Protein AF-0000000075846912 (afdb_homodimer)

Secondary structure (DSSP, 8-state):
----EEHHHHHHHGGGG-SEEEEEE-SSEEEEEEE-S-S-EEEEETTEEEEEEE-TTSSEEEEEEGGG--EEEEEEE---TTS--EEEEEEE-TTS-EEEEEEEPPBTTBPPTTHHHHHH----SSSS-----HHHHHTTEEEEE----/----EEHHHHHHHGGGG-SEEEEEE-SSEEEEEEE-S-S-EEEEETTEEEEEEE-TTSSEEEEEEGGG--EEEEEEE---TTS--EEEEEEE-TTS-EEEEEEEPPBTTBPPTTHHHHHH----SSSS-----HHHHHTTEEEEE----

Structure (mmCIF, N/CA/C/O backbone):
data_AF-0000000075846912-model_v1
#
loop_
_entity.id
_entity.type
_entity.pdbx_description
1 polymer 'Uncharacterized protein'
#
loop_
_atom_site.group_PDB
_atom_site.id
_atom_site.type_symbol
_atom_site.label_atom_id
_atom_site.label_alt_id
_atom_site.label_comp_id
_atom_site.label_asym_id
_atom_site.label_entity_id
_atom_site.label_seq_id
_atom_site.pdbx_PDB_ins_code
_atom_site.Cartn_x
_atom_site.Cartn_y
_atom_site.Cartn_z
_atom_site.occupancy
_atom_site.B_iso_or_equiv
_atom_site.auth_seq_id
_atom_site.auth_comp_id
_atom_site.auth_asym_id
_atom_site.auth_atom_id
_atom_site.pdbx_PDB_model_num
ATOM 1 N N . MET A 1 1 ? -2.826 -23.219 -25.531 1 35.47 1 MET A N 1
ATOM 2 C CA . MET A 1 1 ? -2.768 -21.984 -24.75 1 35.47 1 MET A CA 1
ATOM 3 C C . MET A 1 1 ? -3.076 -22.25 -23.281 1 35.47 1 MET A C 1
ATOM 5 O O . MET A 1 1 ? -3.943 -23.078 -22.969 1 35.47 1 MET A O 1
ATOM 9 N N . ALA A 1 2 ? -2.139 -22.281 -22.359 1 49.12 2 ALA A N 1
ATOM 10 C CA . ALA A 1 2 ? -2.443 -22.812 -21.031 1 49.12 2 ALA A CA 1
ATOM 11 C C . ALA A 1 2 ? -3.814 -22.344 -20.562 1 49.12 2 ALA A C 1
ATOM 13 O O . ALA A 1 2 ? -4.211 -21.203 -20.828 1 49.12 2 ALA A O 1
ATOM 14 N N . GLU A 1 3 ? -4.711 -23.172 -20.266 1 63.25 3 GLU A N 1
ATOM 15 C CA . GLU A 1 3 ? -6.062 -22.938 -19.766 1 63.25 3 GLU A CA 1
ATOM 16 C C . GLU A 1 3 ? -6.059 -21.906 -18.656 1 63.25 3 GLU A C 1
ATOM 18 O O . GLU A 1 3 ? -5.117 -21.844 -17.859 1 63.25 3 GLU A O 1
ATOM 23 N N . GLY A 1 4 ? -6.551 -20.734 -18.828 1 85.25 4 GLY A N 1
ATOM 24 C CA . GLY A 1 4 ? -6.707 -19.703 -17.828 1 85.25 4 GLY A CA 1
ATOM 25 C C . GLY A 1 4 ? -7.211 -20.234 -16.5 1 85.25 4 GLY A C 1
ATOM 26 O O . GLY A 1 4 ? -7.422 -21.438 -16.344 1 85.25 4 GLY A O 1
ATOM 27 N N . VAL A 1 5 ? -6.91 -19.672 -15.477 1 91.56 5 VAL A N 1
ATOM 28 C CA . VAL A 1 5 ? -7.395 -20.016 -14.148 1 91.56 5 VAL A CA 1
ATOM 29 C C . VAL A 1 5 ? -8.328 -18.922 -13.633 1 91.56 5 VAL A C 1
ATOM 31 O O . VAL A 1 5 ? -8.211 -17.766 -14.031 1 91.56 5 VAL A O 1
ATOM 34 N N . GLY A 1 6 ? -9.375 -19.328 -12.875 1 94.56 6 GLY A N 1
ATOM 35 C CA . GLY A 1 6 ? -10.234 -18.344 -12.242 1 94.56 6 GLY A CA 1
ATOM 36 C C . GLY A 1 6 ? -9.508 -17.453 -11.242 1 94.56 6 GLY A C 1
ATOM 37 O O . GLY A 1 6 ? -8.695 -17.953 -10.461 1 94.56 6 GLY A O 1
ATOM 38 N N . MET A 1 7 ? -9.82 -16.188 -11.281 1 94.62 7 MET A N 1
ATOM 39 C CA . MET A 1 7 ? -9.141 -15.188 -10.469 1 94.62 7 MET A CA 1
ATOM 40 C C . MET A 1 7 ? -9.25 -15.523 -8.984 1 94.62 7 MET A C 1
ATOM 42 O O . MET A 1 7 ? -8.242 -15.547 -8.273 1 94.62 7 MET A O 1
ATOM 46 N N . GLN A 1 8 ? -10.414 -15.766 -8.5 1 93.19 8 GLN A N 1
ATOM 47 C CA . GLN A 1 8 ? -10.633 -16 -7.074 1 93.19 8 GLN A CA 1
ATOM 48 C C . GLN A 1 8 ? -9.922 -17.281 -6.617 1 93.19 8 GLN A C 1
ATOM 50 O O . GLN A 1 8 ? -9.32 -17.312 -5.539 1 93.19 8 GLN A O 1
ATOM 55 N N . HIS A 1 9 ? -10.047 -18.312 -7.438 1 92.88 9 HIS A N 1
ATOM 56 C CA . HIS A 1 9 ? -9.359 -19.547 -7.121 1 92.88 9 HIS A CA 1
ATOM 57 C C . HIS A 1 9 ? -7.852 -19.359 -7.074 1 92.88 9 HIS A C 1
ATOM 59 O O . HIS A 1 9 ? -7.18 -19.875 -6.18 1 92.88 9 HIS A O 1
ATOM 65 N N . PHE A 1 10 ? -7.465 -18.609 -8.031 1 95.75 10 PHE A N 1
ATOM 66 C CA . PHE A 1 10 ? -6.035 -18.328 -8.102 1 95.75 10 PHE A CA 1
ATOM 67 C C . PHE A 1 10 ? -5.566 -17.594 -6.855 1 95.75 10 PHE A C 1
ATOM 69 O O . PHE A 1 10 ? -4.59 -18 -6.219 1 95.75 10 PHE A O 1
ATOM 76 N N . ILE A 1 11 ? -6.25 -16.516 -6.465 1 97.12 11 ILE A N 1
ATOM 77 C CA . ILE A 1 11 ? -5.883 -15.727 -5.301 1 97.12 11 ILE A CA 1
ATOM 78 C C . ILE A 1 11 ? -5.934 -16.594 -4.047 1 97.12 11 ILE A C 1
ATOM 80 O O . ILE A 1 11 ? -5.051 -16.516 -3.188 1 97.12 11 ILE A O 1
ATOM 84 N N . ARG A 1 12 ? -6.902 -17.406 -3.975 1 94.81 12 ARG A N 1
ATOM 85 C CA . ARG A 1 12 ? -7.02 -18.281 -2.816 1 94.81 12 ARG A CA 1
ATOM 86 C C . ARG A 1 12 ? -5.809 -19.203 -2.701 1 94.81 12 ARG A C 1
ATOM 88 O O . ARG A 1 12 ? -5.293 -19.422 -1.604 1 94.81 12 ARG A O 1
ATOM 95 N N . ASP A 1 13 ? -5.34 -19.734 -3.828 1 93.38 13 ASP A N 1
ATOM 96 C CA . ASP A 1 13 ? -4.188 -20.625 -3.834 1 93.38 13 ASP A CA 1
ATOM 97 C C . ASP A 1 13 ? -2.932 -19.906 -3.344 1 93.38 13 ASP A C 1
ATOM 99 O O . ASP A 1 13 ? -2.023 -20.547 -2.795 1 93.38 13 ASP A O 1
ATOM 103 N N . LEU A 1 14 ? -2.898 -18.625 -3.502 1 96.81 14 LEU A N 1
ATOM 104 C CA . LEU A 1 14 ? -1.686 -17.875 -3.184 1 96.81 14 LEU A CA 1
ATOM 105 C C . LEU A 1 14 ? -1.493 -17.781 -1.674 1 96.81 14 LEU A C 1
ATOM 107 O O . LEU A 1 14 ? -0.442 -17.328 -1.207 1 96.81 14 LEU A O 1
ATOM 111 N N . GLU A 1 15 ? -2.496 -18.203 -0.89 1 94.75 15 GLU A N 1
ATOM 112 C CA . GLU A 1 15 ? -2.328 -18.234 0.56 1 94.75 15 GLU A CA 1
ATOM 113 C C . GLU A 1 15 ? -1.178 -19.141 0.963 1 94.75 15 GLU A C 1
ATOM 115 O O . GLU A 1 15 ? -0.539 -18.938 1.995 1 94.75 15 GLU A O 1
ATOM 120 N N . PHE A 1 16 ? -0.823 -20.062 0.145 1 93 16 PHE A N 1
ATOM 121 C CA . PHE A 1 16 ? 0.184 -21.078 0.464 1 93 16 PHE A CA 1
ATOM 122 C C . PHE A 1 16 ? 1.588 -20.516 0.286 1 93 16 PHE A C 1
ATOM 124 O O . PHE A 1 16 ? 2.572 -21.156 0.661 1 93 16 PHE A O 1
ATOM 131 N N . LEU A 1 17 ? 1.701 -19.359 -0.242 1 94.94 17 LEU A N 1
ATOM 132 C CA . LEU A 1 17 ? 2.994 -18.688 -0.358 1 94.94 17 LEU A CA 1
ATOM 133 C C . LEU A 1 17 ? 3.498 -18.234 1.008 1 94.94 17 LEU A C 1
ATOM 135 O O . LEU A 1 17 ? 4.691 -17.984 1.181 1 94.94 17 LEU A O 1
ATOM 139 N N . GLY A 1 18 ? 2.58 -18.109 1.936 1 94.94 18 GLY A N 1
ATOM 140 C CA . GLY A 1 18 ? 2.957 -17.453 3.178 1 94.94 18 GLY A CA 1
ATOM 141 C C . GLY A 1 18 ? 3.111 -15.953 3.035 1 94.94 18 GLY A C 1
ATOM 142 O O . GLY A 1 18 ? 2.342 -15.312 2.318 1 94.94 18 GLY A O 1
ATOM 143 N N . PRO A 1 19 ? 4.066 -15.367 3.822 1 97.38 19 PRO A N 1
ATOM 144 C CA . PRO A 1 19 ? 4.242 -13.914 3.764 1 97.38 19 PRO A CA 1
ATOM 145 C C . PRO A 1 19 ? 4.816 -13.445 2.428 1 97.38 19 PRO A C 1
ATOM 147 O O . PRO A 1 19 ? 5.789 -14.023 1.934 1 97.38 19 PRO A O 1
ATOM 150 N N . VAL A 1 20 ? 4.188 -12.5 1.938 1 98.25 20 VAL A N 1
ATOM 151 C CA . VAL A 1 20 ? 4.672 -11.852 0.725 1 98.25 20 VAL A CA 1
ATOM 152 C C . VAL A 1 20 ? 4.645 -10.336 0.902 1 98.25 20 VAL A C 1
ATOM 154 O O . VAL A 1 20 ? 3.867 -9.812 1.706 1 98.25 20 VAL A O 1
ATOM 157 N N . ARG A 1 21 ? 5.555 -9.648 0.233 1 98.62 21 ARG A N 1
ATOM 158 C CA . ARG A 1 21 ? 5.5 -8.195 0.147 1 98.62 21 ARG A CA 1
ATOM 159 C C . ARG A 1 21 ? 4.613 -7.746 -1.009 1 98.62 21 ARG A C 1
ATOM 161 O O . ARG A 1 21 ? 4.91 -8.023 -2.172 1 98.62 21 ARG A O 1
ATOM 168 N N . PHE A 1 22 ? 3.48 -7.059 -0.673 1 98.94 22 PHE A N 1
ATOM 169 C CA . PHE A 1 22 ? 2.594 -6.461 -1.665 1 98.94 22 PHE A CA 1
ATOM 170 C C . PHE A 1 22 ? 3.119 -5.102 -2.113 1 98.94 22 PHE A C 1
ATOM 172 O O . PHE A 1 22 ? 3.59 -4.309 -1.295 1 98.94 22 PHE A O 1
ATOM 179 N N . VAL A 1 23 ? 3.102 -4.867 -3.371 1 98.94 23 VAL A N 1
ATOM 180 C CA . VAL A 1 23 ? 3.531 -3.582 -3.918 1 98.94 23 VAL A CA 1
ATOM 181 C C . VAL A 1 23 ? 2.447 -3.021 -4.836 1 98.94 23 VAL A C 1
ATOM 183 O O . VAL A 1 23 ? 2.074 -3.656 -5.824 1 98.94 23 VAL A O 1
ATOM 186 N N . VAL A 1 24 ? 1.898 -1.921 -4.539 1 98.94 24 VAL A N 1
ATOM 187 C CA . VAL A 1 24 ? 0.987 -1.182 -5.406 1 98.94 24 VAL A CA 1
ATOM 188 C C . VAL A 1 24 ? 1.622 0.147 -5.809 1 98.94 24 VAL A C 1
ATOM 190 O O . VAL A 1 24 ? 2.102 0.898 -4.957 1 98.94 24 VAL A O 1
ATOM 193 N N . VAL A 1 25 ? 1.638 0.328 -7.086 1 98.81 25 VAL A N 1
ATOM 194 C CA . VAL A 1 25 ? 2.186 1.553 -7.656 1 98.81 25 VAL A CA 1
ATOM 195 C C . VAL A 1 25 ? 1.05 2.49 -8.062 1 98.81 25 VAL A C 1
ATOM 197 O O . VAL A 1 25 ? 0.284 2.189 -8.977 1 98.81 25 VAL A O 1
ATOM 200 N N . GLY A 1 26 ? 0.914 3.631 -7.316 1 98.62 26 GLY A N 1
ATOM 201 C CA . GLY A 1 26 ? 0.008 4.699 -7.703 1 98.62 26 GLY A CA 1
ATOM 202 C C . GLY A 1 26 ? 0.688 5.801 -8.492 1 98.62 26 GLY A C 1
ATOM 203 O O . GLY A 1 26 ? 1.888 5.727 -8.766 1 98.62 26 GLY A O 1
ATOM 204 N N . GLU A 1 27 ? -0.128 6.82 -8.828 1 97.81 27 GLU A N 1
ATOM 205 C CA . GLU A 1 27 ? 0.415 7.934 -9.602 1 97.81 27 GLU A CA 1
ATOM 206 C C . GLU A 1 27 ? 1.408 8.742 -8.781 1 97.81 27 GLU A C 1
ATOM 208 O O . GLU A 1 27 ? 2.436 9.188 -9.297 1 97.81 27 GLU A O 1
ATOM 213 N N . GLY A 1 28 ? 1.195 8.859 -7.492 1 98.5 28 GLY A N 1
ATOM 214 C CA . GLY A 1 28 ? 2.023 9.75 -6.691 1 98.5 28 GLY A CA 1
ATOM 215 C C . GLY A 1 28 ? 2.801 9.023 -5.605 1 98.5 28 GLY A C 1
ATOM 216 O O . GLY A 1 28 ? 3.68 9.609 -4.973 1 98.5 28 GLY A O 1
ATOM 217 N N . ALA A 1 29 ? 2.475 7.727 -5.406 1 98.88 29 ALA A N 1
ATOM 218 C CA . ALA A 1 29 ? 3.146 6.988 -4.34 1 98.88 29 ALA A CA 1
ATOM 219 C C . ALA A 1 29 ? 3.178 5.492 -4.641 1 98.88 29 ALA A C 1
ATOM 221 O O . ALA A 1 29 ? 2.334 4.984 -5.383 1 98.88 29 ALA A O 1
ATOM 222 N N . ILE A 1 30 ? 4.188 4.82 -4.168 1 98.94 30 ILE A N 1
ATOM 223 C CA . ILE A 1 30 ? 4.312 3.365 -4.164 1 98.94 30 ILE A CA 1
ATOM 224 C C . ILE A 1 30 ? 4.246 2.844 -2.73 1 98.94 30 ILE A C 1
ATOM 226 O O . ILE A 1 30 ? 4.996 3.301 -1.862 1 98.94 30 ILE A O 1
ATOM 230 N N . LEU A 1 31 ? 3.344 1.964 -2.436 1 98.94 31 LEU A N 1
ATOM 231 C CA . LEU A 1 31 ? 3.213 1.379 -1.104 1 98.94 31 LEU A CA 1
ATOM 232 C C . LEU A 1 31 ? 3.629 -0.088 -1.112 1 98.94 31 LEU A C 1
ATOM 234 O O . LEU A 1 31 ? 3.227 -0.847 -1.997 1 98.94 31 LEU A O 1
ATOM 238 N N . GLU A 1 32 ? 4.484 -0.413 -0.264 1 98.94 32 GLU A N 1
ATOM 239 C CA . GLU A 1 32 ? 4.969 -1.777 -0.068 1 98.94 32 GLU A CA 1
ATOM 240 C C . GLU A 1 32 ? 4.754 -2.236 1.371 1 98.94 32 GLU A C 1
ATOM 242 O O . GLU A 1 32 ? 5.074 -1.512 2.314 1 98.94 32 GLU A O 1
ATOM 247 N N . THR A 1 33 ? 4.23 -3.383 1.527 1 98.88 33 THR A N 1
ATOM 248 C CA . THR A 1 33 ? 4.031 -3.922 2.867 1 98.88 33 THR A CA 1
ATOM 249 C C . THR A 1 33 ? 3.98 -5.445 2.836 1 98.88 33 THR A C 1
ATOM 251 O O . THR A 1 33 ? 3.551 -6.039 1.844 1 98.88 33 THR A O 1
ATOM 254 N N . VAL A 1 34 ? 4.473 -6.008 3.949 1 98.44 34 VAL A N 1
ATOM 255 C CA . VAL A 1 34 ? 4.395 -7.461 4.078 1 98.44 34 VAL A CA 1
ATOM 256 C C . VAL A 1 34 ? 3.008 -7.863 4.574 1 98.44 34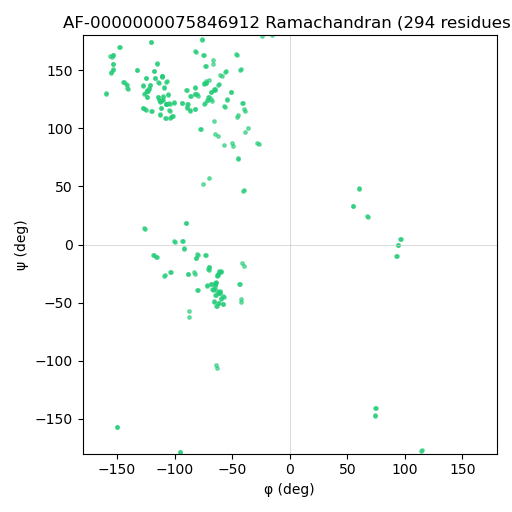 VAL A C 1
ATOM 258 O O . VAL A 1 34 ? 2.473 -7.254 5.504 1 98.44 34 VAL A O 1
ATOM 261 N N . GLY A 1 35 ? 2.355 -8.781 3.932 1 98.06 35 GLY A N 1
ATOM 262 C CA . GLY A 1 35 ? 1.104 -9.445 4.266 1 98.06 35 GLY A CA 1
ATOM 263 C C . GLY A 1 35 ? 1.014 -10.859 3.729 1 98.06 35 GLY A C 1
ATOM 264 O O . GLY A 1 35 ? 2.021 -11.57 3.654 1 98.06 35 GLY A O 1
ATOM 265 N N . SER A 1 36 ? -0.2 -11.328 3.57 1 98 36 SER A N 1
ATOM 266 C CA . SER A 1 36 ? -0.459 -12.633 2.961 1 98 36 SER A CA 1
ATOM 267 C C . SER A 1 36 ? -1.779 -12.633 2.197 1 98 36 SER A C 1
ATOM 269 O O . SER A 1 36 ? -2.545 -11.672 2.271 1 98 36 SER A O 1
ATOM 271 N N . PHE A 1 37 ? -1.996 -13.68 1.45 1 98.31 37 PHE A N 1
ATOM 272 C CA . PHE A 1 37 ? -3.234 -13.789 0.69 1 98.31 37 PHE A CA 1
ATOM 273 C C . PHE A 1 37 ? -4.312 -14.492 1.509 1 98.31 37 PHE A C 1
ATOM 275 O O . PHE A 1 37 ? -5.305 -14.977 0.958 1 98.31 37 PHE A O 1
ATOM 282 N N . GLU A 1 38 ? -4.109 -14.531 2.793 1 97.25 38 GLU A N 1
ATOM 283 C CA . GLU A 1 38 ? -5.094 -15.133 3.684 1 97.25 38 GLU A CA 1
ATOM 284 C C . GLU A 1 38 ? -6.309 -14.227 3.861 1 97.25 38 GLU A C 1
ATOM 286 O O . GLU A 1 38 ? -6.27 -13.047 3.496 1 97.25 38 GLU A O 1
ATOM 291 N N . ASN A 1 39 ? -7.457 -14.766 4.367 1 98 39 ASN A N 1
ATOM 292 C CA . ASN A 1 39 ? -8.68 -14.047 4.691 1 98 39 ASN A CA 1
ATOM 293 C C . ASN A 1 39 ? -9.266 -13.344 3.467 1 98 39 ASN A C 1
ATOM 295 O O . ASN A 1 39 ? -9.602 -12.164 3.52 1 98 39 ASN A O 1
ATOM 299 N N . LEU A 1 40 ? -9.383 -14.055 2.4 1 98.19 40 LEU A N 1
ATOM 300 C CA . LEU A 1 40 ? -9.93 -13.531 1.154 1 98.19 40 LEU A CA 1
ATOM 301 C C . LEU A 1 40 ? -11.438 -13.305 1.276 1 98.19 40 LEU A C 1
ATOM 303 O O . LEU A 1 40 ? -12.164 -14.18 1.743 1 98.19 40 LEU A O 1
ATOM 307 N N . ARG A 1 41 ? -11.844 -12.125 0.957 1 98.25 41 ARG A N 1
ATOM 308 C CA . ARG A 1 41 ? -13.242 -11.758 0.78 1 98.25 41 ARG A CA 1
ATOM 309 C C . ARG A 1 41 ? -13.477 -11.141 -0.594 1 98.25 41 ARG A C 1
ATOM 311 O O . ARG A 1 41 ? -12.641 -10.391 -1.097 1 98.25 41 ARG A O 1
ATOM 318 N N . VAL A 1 42 ? -14.648 -11.484 -1.118 1 97.62 42 VAL A N 1
ATOM 319 C CA . VAL A 1 42 ? -14.977 -10.93 -2.43 1 97.62 42 VAL A CA 1
ATOM 320 C C . VAL A 1 42 ? -16.328 -10.227 -2.371 1 97.62 42 VAL A C 1
ATOM 322 O O . VAL A 1 42 ? -17.312 -10.781 -1.862 1 97.62 42 VAL A O 1
ATOM 325 N N . LYS A 1 43 ? -16.328 -9.07 -2.846 1 97.75 43 LYS A N 1
ATOM 326 C CA . LYS A 1 43 ? -17.578 -8.297 -2.959 1 97.75 43 LYS A CA 1
ATOM 327 C C . LYS A 1 43 ? -17.844 -7.895 -4.406 1 97.75 43 LYS A C 1
ATOM 329 O O . LYS A 1 43 ? -16.922 -7.48 -5.117 1 97.75 43 LYS A O 1
ATOM 334 N N . GLN A 1 44 ? -19.109 -8.039 -4.816 1 96.69 44 GLN A N 1
ATOM 335 C CA . GLN A 1 44 ? -19.484 -7.543 -6.133 1 96.69 44 GLN A CA 1
ATOM 336 C C . GLN A 1 44 ? -19.734 -6.035 -6.102 1 96.69 44 GLN A C 1
ATOM 338 O O . GLN A 1 44 ? -20.453 -5.535 -5.234 1 96.69 44 GLN A O 1
ATOM 343 N N . THR A 1 45 ? -19.078 -5.367 -7.039 1 96.69 45 THR A N 1
ATOM 344 C CA . THR A 1 45 ? -19.281 -3.93 -7.172 1 96.69 45 THR A CA 1
ATOM 345 C C . THR A 1 45 ? -19.797 -3.58 -8.562 1 96.69 45 THR A C 1
ATOM 347 O O . THR A 1 45 ? -19.906 -4.453 -9.43 1 96.69 45 THR A O 1
ATOM 350 N N . ALA A 1 46 ? -20.125 -2.318 -8.773 1 96.69 46 ALA A N 1
ATOM 351 C CA . ALA A 1 46 ? -20.547 -1.854 -10.094 1 96.69 46 ALA A CA 1
ATOM 352 C C . ALA A 1 46 ? -19.438 -2.043 -11.125 1 96.69 46 ALA A C 1
ATOM 354 O O . ALA A 1 46 ? -19.703 -2.23 -12.312 1 96.69 46 ALA A O 1
ATOM 355 N N . LYS A 1 47 ? -18.219 -2.107 -10.672 1 95.25 47 LYS A N 1
ATOM 356 C CA . LYS A 1 47 ? -17.078 -2.209 -11.562 1 95.25 47 LYS A CA 1
ATOM 357 C C . LYS A 1 47 ? -16.594 -3.65 -11.672 1 95.25 47 LYS A C 1
ATOM 359 O O . LYS A 1 47 ? -15.578 -3.924 -12.328 1 95.25 47 LYS A O 1
ATOM 364 N N . GLY A 1 48 ? -17.312 -4.543 -10.992 1 95.19 48 GLY A N 1
ATOM 365 C CA . GLY A 1 48 ? -16.922 -5.945 -10.961 1 95.19 48 GLY A CA 1
ATOM 366 C C . GLY A 1 48 ? -16.516 -6.426 -9.586 1 95.19 48 GLY A C 1
ATOM 367 O O . GLY A 1 48 ? -16.641 -5.688 -8.602 1 95.19 48 GLY A O 1
ATOM 368 N N . PRO A 1 49 ? -16.078 -7.691 -9.531 1 97.31 49 PRO A N 1
ATOM 369 C CA . PRO A 1 49 ? -15.688 -8.234 -8.227 1 97.31 49 PRO A CA 1
ATOM 370 C C . PRO A 1 49 ? -14.469 -7.539 -7.641 1 97.31 49 PRO A C 1
ATOM 372 O O . PRO A 1 49 ? -13.5 -7.266 -8.359 1 97.31 49 PRO A O 1
ATOM 375 N N . LEU A 1 50 ? -14.578 -7.207 -6.422 1 98.44 50 LEU A N 1
ATOM 376 C CA . LEU A 1 50 ? -13.461 -6.703 -5.621 1 98.44 50 LEU A CA 1
ATOM 377 C C . LEU A 1 50 ? -13.008 -7.746 -4.605 1 98.44 50 LEU A C 1
ATOM 379 O O . LEU A 1 50 ? -13.75 -8.07 -3.672 1 98.44 50 LEU A O 1
ATOM 383 N N . ALA A 1 51 ? -11.875 -8.312 -4.816 1 98.56 51 ALA A N 1
ATOM 384 C CA . ALA A 1 51 ? -11.289 -9.258 -3.871 1 98.56 51 ALA A CA 1
ATOM 385 C C . ALA A 1 51 ? -10.422 -8.547 -2.842 1 98.56 51 ALA A C 1
ATOM 387 O O . ALA A 1 51 ? -9.609 -7.684 -3.195 1 98.56 51 ALA A O 1
ATOM 388 N N . THR A 1 52 ? -10.617 -8.891 -1.573 1 98.81 52 THR A N 1
ATOM 389 C CA . THR A 1 52 ? -9.852 -8.281 -0.496 1 98.81 52 THR A CA 1
ATOM 390 C C . THR A 1 52 ? -9.141 -9.344 0.337 1 98.81 52 THR A C 1
ATOM 392 O O . THR A 1 52 ? -9.75 -10.344 0.724 1 98.81 52 THR A O 1
ATOM 395 N N . VAL A 1 53 ? -7.832 -9.164 0.495 1 98.75 53 VAL A N 1
ATOM 396 C CA . VAL A 1 53 ? -7.098 -9.945 1.478 1 98.75 53 VAL A CA 1
ATOM 397 C C . VAL A 1 53 ? -6.641 -9.047 2.625 1 98.75 53 VAL A C 1
ATOM 399 O O . VAL A 1 53 ? -6.387 -7.859 2.426 1 98.75 53 VAL A O 1
ATOM 402 N N . SER A 1 54 ? -6.613 -9.547 3.852 1 98.56 54 SER A N 1
ATOM 403 C CA . SER A 1 54 ? -6.293 -8.75 5.027 1 98.56 54 SER A CA 1
ATOM 404 C C . SER A 1 54 ? -5.703 -9.609 6.141 1 98.56 54 SER A C 1
ATOM 406 O O . SER A 1 54 ? -5.816 -10.836 6.109 1 98.56 54 SER A O 1
ATOM 408 N N . ASN A 1 55 ? -4.949 -9 7.008 1 96.69 55 ASN A N 1
ATOM 409 C CA . ASN A 1 55 ? -4.547 -9.703 8.227 1 96.69 55 ASN A CA 1
ATOM 410 C C . ASN A 1 55 ? -5.633 -9.641 9.297 1 96.69 55 ASN A C 1
ATOM 412 O O . ASN A 1 55 ? -6.602 -8.891 9.156 1 96.69 55 ASN A O 1
ATOM 416 N N . GLU A 1 56 ? -5.52 -10.414 10.289 1 94.31 56 GLU A N 1
ATOM 417 C CA . GLU A 1 56 ? -6.543 -10.562 11.32 1 94.31 56 GLU A CA 1
ATOM 418 C C . GLU A 1 56 ? -6.738 -9.266 12.094 1 94.31 56 GLU A C 1
ATOM 420 O O . GLU A 1 56 ? -7.863 -8.93 12.469 1 94.31 56 GLU A O 1
ATOM 425 N N . ASP A 1 57 ? -5.648 -8.508 12.266 1 92.62 57 ASP A N 1
ATOM 426 C CA . ASP A 1 57 ? -5.762 -7.309 13.094 1 92.62 57 ASP A CA 1
ATOM 427 C C . ASP A 1 57 ? -6.07 -6.078 12.25 1 92.62 57 ASP A C 1
ATOM 429 O O . ASP A 1 57 ? -5.992 -4.949 12.734 1 92.62 57 ASP A O 1
ATOM 433 N N . ASN A 1 58 ? -6.25 -6.242 10.992 1 92.38 58 ASN A N 1
ATOM 434 C CA . ASN A 1 58 ? -6.664 -5.203 10.055 1 92.38 58 ASN A CA 1
ATOM 435 C C . ASN A 1 58 ? -5.582 -4.137 9.883 1 92.38 58 ASN A C 1
ATOM 437 O O . ASN A 1 58 ? -5.887 -2.984 9.578 1 92.38 58 ASN A O 1
ATOM 441 N N . SER A 1 59 ? -4.352 -4.484 10.141 1 96.19 59 SER A N 1
ATOM 442 C CA . SER A 1 59 ? -3.25 -3.555 9.914 1 96.19 59 SER A CA 1
ATOM 443 C C . SER A 1 59 ? -2.83 -3.533 8.453 1 96.19 59 SER A C 1
ATOM 445 O O . SER A 1 59 ? -2.031 -2.689 8.039 1 96.19 59 SER A O 1
ATOM 447 N N . PHE A 1 60 ? -3.34 -4.48 7.754 1 98.25 60 PHE A N 1
ATOM 448 C CA . PHE A 1 60 ? -3.057 -4.645 6.332 1 98.25 60 PHE A CA 1
ATOM 449 C C . PHE A 1 60 ? -4.312 -5.051 5.574 1 98.25 60 PHE A C 1
ATOM 451 O O . PHE A 1 60 ? -5.051 -5.938 6.012 1 98.25 60 PHE A O 1
ATOM 458 N N . GLU A 1 61 ? -4.582 -4.422 4.441 1 98.81 61 GLU A N 1
ATOM 459 C CA . GLU A 1 61 ? -5.594 -4.832 3.473 1 98.81 61 GLU A CA 1
ATOM 460 C C . GLU A 1 61 ? -5.133 -4.551 2.043 1 98.81 61 GLU A C 1
ATOM 462 O O . GLU A 1 61 ? -4.527 -3.514 1.773 1 98.81 61 GLU A O 1
ATOM 467 N N . CYS A 1 62 ? -5.398 -5.449 1.151 1 98.94 62 CYS A N 1
ATOM 468 C CA . CYS A 1 62 ? -5.227 -5.25 -0.283 1 98.94 62 CYS A CA 1
ATOM 469 C C . CYS A 1 62 ? -6.52 -5.531 -1.034 1 98.94 62 CYS A C 1
ATOM 471 O O . CYS A 1 62 ? -7.039 -6.648 -0.988 1 98.94 62 CYS A O 1
ATOM 473 N N . HIS A 1 63 ? -7.105 -4.527 -1.679 1 98.94 63 HIS A N 1
ATOM 474 C CA . HIS A 1 63 ? -8.273 -4.66 -2.543 1 98.94 63 HIS A CA 1
ATOM 475 C C . HIS A 1 63 ? -7.863 -4.852 -3.998 1 98.94 63 HIS A C 1
ATOM 477 O O . HIS A 1 63 ? -7.145 -4.023 -4.559 1 98.94 63 HIS A O 1
ATOM 483 N N . ILE A 1 64 ? -8.273 -5.906 -4.586 1 98.88 64 ILE A N 1
ATOM 484 C CA . ILE A 1 64 ? -7.887 -6.277 -5.941 1 98.88 64 ILE A CA 1
ATOM 485 C C . ILE A 1 64 ? -9.094 -6.176 -6.871 1 98.88 64 ILE A C 1
ATOM 487 O O . ILE A 1 64 ? -10.102 -6.859 -6.668 1 98.88 64 ILE A O 1
ATOM 491 N N . ARG A 1 65 ? -8.945 -5.285 -7.82 1 98.5 65 ARG A N 1
ATOM 492 C CA . ARG A 1 65 ? -9.977 -5.152 -8.844 1 98.5 65 ARG A CA 1
ATOM 493 C C . ARG A 1 65 ? -9.883 -6.277 -9.867 1 98.5 65 ARG A C 1
ATOM 495 O O . ARG A 1 65 ? -9.164 -6.16 -10.859 1 98.5 65 ARG A O 1
ATOM 502 N N . CYS A 1 66 ? -10.664 -7.227 -9.727 1 97.88 66 CYS A N 1
ATOM 503 C CA . CYS A 1 66 ? -10.508 -8.484 -10.445 1 97.88 66 CYS A CA 1
ATOM 504 C C . CYS A 1 66 ? -10.688 -8.273 -11.945 1 97.88 66 CYS A C 1
ATOM 506 O O . CYS A 1 66 ? -10 -8.906 -12.758 1 97.88 66 CYS A O 1
ATOM 508 N N . ASN A 1 67 ? -11.531 -7.359 -12.328 1 96.75 67 ASN A N 1
ATOM 509 C CA . ASN A 1 67 ? -11.797 -7.125 -13.742 1 96.75 67 ASN A CA 1
ATOM 510 C C . ASN A 1 67 ? -10.602 -6.496 -14.445 1 96.75 67 ASN A C 1
ATOM 512 O O . ASN A 1 67 ? -10.516 -6.516 -15.672 1 96.75 67 ASN A O 1
ATOM 516 N N . GLU A 1 68 ? -9.727 -5.918 -13.695 1 97.81 68 GLU A N 1
ATOM 517 C CA . GLU A 1 68 ? -8.578 -5.242 -14.289 1 97.81 68 GLU A CA 1
ATOM 518 C C . GLU A 1 68 ? -7.414 -6.207 -14.484 1 97.81 68 GLU A C 1
ATOM 520 O O . GLU A 1 68 ? -6.516 -5.945 -15.289 1 97.81 68 GLU A O 1
ATOM 525 N N . MET A 1 69 ? -7.336 -7.277 -13.703 1 97.88 69 MET A N 1
ATOM 526 C CA . MET A 1 69 ? -6.262 -8.266 -13.758 1 97.88 69 MET A CA 1
ATOM 527 C C . MET A 1 69 ? -6.508 -9.281 -14.867 1 97.88 69 MET A C 1
ATOM 529 O O . MET A 1 69 ? -7.453 -10.062 -14.797 1 97.88 69 MET A O 1
ATOM 533 N N . LYS A 1 70 ? -5.598 -9.297 -15.867 1 97.81 70 LYS A N 1
ATOM 534 C CA . LYS A 1 70 ? -5.863 -10.172 -17 1 97.81 70 LYS A CA 1
ATOM 535 C C . LYS A 1 70 ? -4.918 -11.367 -17.016 1 97.81 70 LYS A C 1
ATOM 537 O O . LYS A 1 70 ? -5.262 -12.438 -17.531 1 97.81 70 LYS A O 1
ATOM 542 N N . SER A 1 71 ? -3.75 -11.188 -16.422 1 98 71 SER A N 1
ATOM 543 C CA . SER A 1 71 ? -2.791 -12.289 -16.344 1 98 71 SER A CA 1
ATOM 544 C C . SER A 1 71 ? -1.868 -12.125 -15.133 1 98 71 SER A C 1
ATOM 546 O O . SER A 1 71 ? -1.855 -11.07 -14.492 1 98 71 SER A O 1
ATOM 548 N N . ALA A 1 72 ? -1.212 -13.172 -14.766 1 98 72 ALA A N 1
ATOM 549 C CA . ALA A 1 72 ? -0.153 -13.172 -13.758 1 98 72 ALA A CA 1
ATOM 550 C C . ALA A 1 72 ? 1.14 -13.758 -14.32 1 98 72 ALA A C 1
ATOM 552 O O . ALA A 1 72 ? 1.121 -14.789 -14.992 1 98 72 ALA A O 1
ATOM 553 N N . GLN A 1 73 ? 2.172 -13.047 -14.086 1 97.44 73 GLN A N 1
ATOM 554 C CA . GLN A 1 73 ? 3.502 -13.492 -14.492 1 97.44 73 GLN A CA 1
ATOM 555 C C . GLN A 1 73 ? 4.328 -13.938 -13.289 1 97.44 73 GLN A C 1
ATOM 557 O O . GLN A 1 73 ? 4.289 -13.297 -12.234 1 97.44 73 GLN A O 1
ATOM 562 N N . PHE A 1 74 ? 5.066 -14.969 -13.438 1 95.94 74 PHE A N 1
ATOM 563 C CA . PHE A 1 74 ? 5.969 -15.492 -12.414 1 95.94 74 PHE A CA 1
ATOM 564 C C . PHE A 1 74 ? 7.418 -15.141 -12.742 1 95.94 74 PHE A C 1
ATOM 566 O O . PHE A 1 74 ? 8.008 -15.719 -13.656 1 95.94 74 PHE A O 1
ATOM 573 N N . VAL A 1 75 ? 7.945 -14.234 -11.945 1 95.38 75 VAL A N 1
ATOM 574 C CA . VAL A 1 75 ? 9.266 -13.688 -12.234 1 95.38 75 VAL A CA 1
ATOM 575 C C . VAL A 1 75 ? 10.258 -14.125 -11.164 1 95.38 75 VAL A C 1
ATOM 577 O O . VAL A 1 75 ? 10.008 -13.953 -9.969 1 95.38 75 VAL A O 1
ATOM 580 N N . HIS A 1 76 ? 11.289 -14.75 -11.523 1 93.31 76 HIS A N 1
ATOM 581 C CA . HIS A 1 76 ? 12.422 -15.094 -10.672 1 93.31 76 HIS A CA 1
ATOM 582 C C . HIS A 1 76 ? 13.609 -14.18 -10.945 1 93.31 76 HIS A C 1
ATOM 584 O O . HIS A 1 76 ? 14.109 -14.117 -12.07 1 93.31 76 HIS A O 1
ATOM 590 N N . LYS A 1 77 ? 13.977 -13.383 -9.969 1 91.31 77 LYS A N 1
ATOM 591 C CA . LYS A 1 77 ? 15.148 -12.523 -10.109 1 91.31 77 LYS A CA 1
ATOM 592 C C . LYS A 1 77 ? 16.312 -13.047 -9.281 1 91.31 77 LYS A C 1
ATOM 594 O O . LYS A 1 77 ? 16.172 -13.273 -8.078 1 91.31 77 LYS A O 1
ATOM 599 N N . SER A 1 78 ? 17.406 -13.344 -9.93 1 85.5 78 SER A N 1
ATOM 600 C CA . SER A 1 78 ? 18.594 -13.836 -9.25 1 85.5 78 SER A CA 1
ATOM 601 C C . SER A 1 78 ? 19.219 -12.742 -8.383 1 85.5 78 SER A C 1
ATOM 603 O O . SER A 1 78 ? 19.234 -11.57 -8.766 1 85.5 78 SER A O 1
ATOM 605 N N . GLY A 1 79 ? 19.391 -13.047 -7.137 1 75.56 79 GLY A N 1
ATOM 606 C CA . GLY A 1 79 ? 20.094 -12.117 -6.277 1 75.56 79 GLY A CA 1
ATOM 607 C C . GLY A 1 79 ? 21.547 -11.945 -6.652 1 75.56 79 GLY A C 1
ATOM 608 O O . GLY A 1 79 ? 22.141 -12.82 -7.289 1 75.56 79 GLY A O 1
ATOM 609 N N . GLY A 1 80 ? 22 -10.844 -7.258 1 65.5 80 GLY A N 1
ATOM 610 C CA . GLY A 1 80 ? 23.438 -10.703 -7.465 1 65.5 80 GLY A CA 1
ATOM 611 C C . GLY A 1 80 ? 24.266 -11.508 -6.484 1 65.5 80 GLY A C 1
ATOM 612 O O . GLY A 1 80 ? 23.734 -12.367 -5.773 1 65.5 80 GLY A O 1
ATOM 613 N N . ALA A 1 81 ? 25.625 -11.555 -6.48 1 62.34 81 ALA A N 1
ATOM 614 C CA . ALA A 1 81 ? 26.594 -12.352 -5.723 1 62.34 81 ALA A CA 1
ATOM 615 C C . ALA A 1 81 ? 26.188 -12.445 -4.254 1 62.34 81 ALA A C 1
ATOM 617 O O . ALA A 1 81 ? 26.266 -13.523 -3.652 1 62.34 81 ALA A O 1
ATOM 618 N N . ASP A 1 82 ? 25.562 -11.406 -3.609 1 69.06 82 ASP A N 1
ATOM 619 C CA . ASP A 1 82 ? 25.359 -11.398 -2.164 1 69.06 82 ASP A CA 1
ATOM 620 C C . ASP A 1 82 ? 23.891 -11.18 -1.823 1 69.06 82 ASP A C 1
ATOM 622 O O . ASP A 1 82 ? 23.531 -11.047 -0.651 1 69.06 82 ASP A O 1
ATOM 626 N N . ALA A 1 83 ? 23.094 -11.367 -3.029 1 75.56 83 ALA A N 1
ATOM 627 C CA . ALA A 1 83 ? 21.703 -11.078 -2.701 1 75.56 83 ALA A CA 1
ATOM 628 C C . ALA A 1 83 ? 20.828 -12.32 -2.877 1 75.56 83 ALA A C 1
ATOM 630 O O . ALA A 1 83 ? 21.109 -13.172 -3.719 1 75.56 83 ALA A O 1
ATOM 631 N N . LYS A 1 84 ? 19.828 -12.484 -1.985 1 83.56 84 LYS A N 1
ATOM 632 C CA . LYS A 1 84 ? 18.844 -13.57 -2.057 1 83.56 84 LYS A CA 1
ATOM 633 C C . LYS A 1 84 ? 17.969 -13.438 -3.301 1 83.56 84 LYS A C 1
ATOM 635 O O . LYS A 1 84 ? 17.562 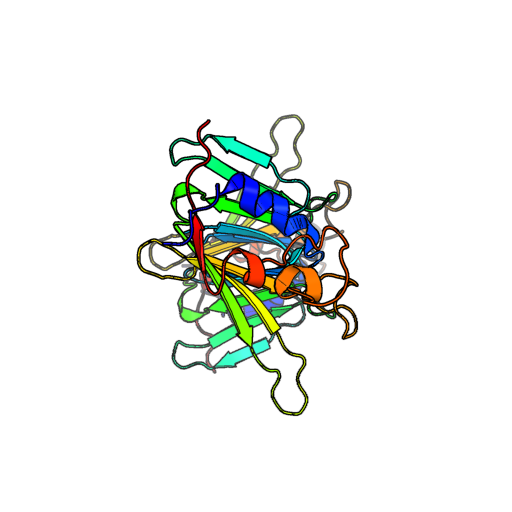-12.336 -3.662 1 83.56 84 LYS A O 1
ATOM 640 N N . PRO A 1 85 ? 17.828 -14.594 -3.969 1 90.5 85 PRO A N 1
ATOM 641 C CA . PRO A 1 85 ? 16.906 -14.547 -5.109 1 90.5 85 PRO A CA 1
ATOM 642 C C . PRO A 1 85 ? 15.516 -14.047 -4.73 1 90.5 85 PRO A C 1
ATOM 644 O O . PRO A 1 85 ? 15.078 -14.234 -3.592 1 90.5 85 PRO A O 1
ATOM 647 N N . MET A 1 86 ? 14.867 -13.383 -5.691 1 93.69 86 MET A N 1
ATOM 648 C CA . MET A 1 86 ? 13.508 -12.898 -5.484 1 93.69 86 MET A CA 1
ATOM 649 C C . MET A 1 86 ? 12.508 -13.703 -6.305 1 93.69 86 MET A C 1
ATOM 651 O O . MET A 1 86 ? 12.773 -14.031 -7.465 1 93.69 86 MET A O 1
ATOM 655 N N . TYR A 1 87 ? 11.43 -14.078 -5.723 1 95.81 87 TYR A N 1
ATOM 656 C CA . TYR A 1 87 ? 10.305 -14.758 -6.355 1 95.81 87 TYR A CA 1
ATOM 657 C C . TYR A 1 87 ? 9.078 -13.852 -6.383 1 95.81 87 TYR A C 1
ATOM 659 O O . TYR A 1 87 ? 8.484 -13.562 -5.34 1 95.81 87 TYR A O 1
ATOM 667 N N . ILE A 1 88 ? 8.711 -13.445 -7.625 1 97.44 88 ILE A N 1
ATOM 668 C CA . ILE A 1 88 ? 7.707 -12.398 -7.777 1 97.44 88 ILE A CA 1
ATOM 669 C C . ILE A 1 88 ? 6.535 -12.922 -8.609 1 97.44 88 ILE A C 1
ATOM 671 O O . ILE A 1 88 ? 6.734 -13.617 -9.602 1 97.44 88 ILE A O 1
ATOM 675 N N . ILE A 1 89 ? 5.336 -12.641 -8.133 1 98 89 ILE A N 1
ATOM 676 C CA . ILE A 1 89 ? 4.141 -12.734 -8.969 1 98 89 ILE A CA 1
ATOM 677 C C . ILE A 1 89 ? 3.674 -11.328 -9.352 1 98 89 ILE A C 1
ATOM 679 O O . ILE A 1 89 ? 3.412 -10.492 -8.484 1 98 89 ILE A O 1
ATOM 683 N N . ARG A 1 90 ? 3.602 -11.047 -10.672 1 98.56 90 ARG A N 1
ATOM 684 C CA . ARG A 1 90 ? 3.094 -9.773 -11.172 1 98.56 90 ARG A CA 1
ATOM 685 C C . ARG A 1 90 ? 1.72 -9.938 -11.805 1 98.56 90 ARG A C 1
ATOM 687 O O . ARG A 1 90 ? 1.564 -10.688 -12.773 1 98.56 90 ARG A O 1
ATOM 694 N N . PHE A 1 91 ? 0.709 -9.234 -11.289 1 98.75 91 PHE A N 1
ATOM 695 C CA . PHE A 1 91 ? -0.609 -9.188 -11.906 1 98.75 91 PHE A CA 1
ATOM 696 C C . PHE A 1 91 ? -0.668 -8.094 -12.969 1 98.75 91 PHE A C 1
ATOM 698 O O . PHE A 1 91 ? -0.359 -6.93 -12.688 1 98.75 91 PHE A O 1
ATOM 705 N N . LEU A 1 92 ? -1.093 -8.477 -14.141 1 98.69 92 LEU A N 1
ATOM 706 C CA . LEU A 1 92 ? -0.945 -7.574 -15.273 1 98.69 92 LEU A CA 1
ATOM 707 C C . LEU A 1 92 ? -2.307 -7.195 -15.852 1 98.69 92 LEU A C 1
ATOM 709 O O . LEU A 1 92 ? -3.232 -8.008 -15.852 1 98.69 92 LEU A O 1
ATOM 713 N N . SER A 1 93 ? -2.336 -6.012 -16.375 1 98.5 93 SER A N 1
ATOM 714 C CA . SER A 1 93 ? -3.492 -5.566 -17.156 1 98.5 93 SER A CA 1
ATOM 715 C C . SER A 1 93 ? -3.5 -6.188 -18.547 1 98.5 93 SER A C 1
ATOM 717 O O . SER A 1 93 ? -2.551 -6.875 -18.922 1 98.5 93 SER A O 1
ATOM 719 N N . GLY A 1 94 ? -4.535 -5.902 -19.266 1 97.12 94 GLY A N 1
ATOM 720 C CA . GLY A 1 94 ? -4.625 -6.355 -20.641 1 97.12 94 GLY A CA 1
ATOM 721 C C . GLY A 1 94 ? -3.529 -5.797 -21.531 1 97.12 94 GLY A C 1
ATOM 722 O O . GLY A 1 94 ? -3.145 -6.422 -22.531 1 97.12 94 GLY A O 1
ATOM 723 N N . ASN A 1 95 ? -2.947 -4.605 -21.188 1 97.44 95 ASN A N 1
ATOM 724 C CA . ASN A 1 95 ? -1.892 -3.961 -21.953 1 97.44 95 ASN A CA 1
ATOM 725 C C . ASN A 1 95 ? -0.506 -4.371 -21.469 1 97.44 95 ASN A C 1
ATOM 727 O O . ASN A 1 95 ? 0.506 -3.877 -21.969 1 97.44 95 ASN A O 1
ATOM 731 N N . GLY A 1 96 ? -0.471 -5.184 -20.391 1 97.69 96 GLY A N 1
ATOM 732 C CA . GLY A 1 96 ? 0.802 -5.691 -19.906 1 97.69 96 GLY A CA 1
ATOM 733 C C . GLY A 1 96 ? 1.374 -4.871 -18.766 1 97.69 96 GLY A C 1
ATOM 734 O O . GLY A 1 96 ? 2.49 -5.125 -18.312 1 97.69 96 GLY A O 1
ATOM 735 N N . ASP A 1 97 ? 0.619 -3.885 -18.297 1 98.25 97 ASP A N 1
ATOM 736 C CA . ASP A 1 97 ? 1.085 -3.094 -17.156 1 98.25 97 ASP A CA 1
ATOM 737 C C . ASP A 1 97 ? 0.999 -3.895 -15.867 1 98.25 97 ASP A C 1
ATOM 739 O O . ASP A 1 97 ? 0.019 -4.605 -15.633 1 98.25 97 ASP A O 1
ATOM 743 N N . SER A 1 98 ? 2.029 -3.764 -15.023 1 98.62 98 SER A N 1
ATOM 744 C CA . SER A 1 98 ? 1.953 -4.367 -13.695 1 98.62 98 SER A CA 1
ATOM 745 C C . SER A 1 98 ? 1.012 -3.582 -12.789 1 98.62 98 SER A C 1
ATOM 747 O O . SER A 1 98 ? 1.221 -2.391 -12.547 1 98.62 98 SER A O 1
ATOM 749 N N . LEU A 1 99 ? -0.029 -4.246 -12.273 1 98.81 99 LEU A N 1
ATOM 750 C CA . LEU A 1 99 ? -1.045 -3.588 -11.461 1 98.81 99 LEU A CA 1
ATOM 751 C C . LEU A 1 99 ? -0.856 -3.918 -9.984 1 98.81 99 LEU A C 1
ATOM 753 O O . LEU A 1 99 ? -1.292 -3.162 -9.117 1 98.81 99 LEU A O 1
ATOM 757 N N . LEU A 1 100 ? -0.237 -4.992 -9.688 1 98.94 100 LEU A N 1
ATOM 758 C CA . LEU A 1 100 ? 0.043 -5.504 -8.352 1 98.94 100 LEU A CA 1
ATOM 759 C C . LEU A 1 100 ? 1.196 -6.504 -8.375 1 98.94 100 LEU A C 1
ATOM 761 O O . LEU A 1 100 ? 1.238 -7.383 -9.242 1 98.94 100 LEU A O 1
ATOM 765 N N . SER A 1 101 ? 2.189 -6.324 -7.52 1 98.88 101 SER A N 1
ATOM 766 C CA . SER A 1 101 ? 3.254 -7.309 -7.355 1 98.88 101 SER A CA 1
ATOM 767 C C . SER A 1 101 ? 3.205 -7.949 -5.973 1 98.88 101 SER A C 1
ATOM 769 O O . SER A 1 101 ? 2.898 -7.281 -4.98 1 98.88 101 SER A O 1
ATOM 771 N N . ALA A 1 102 ? 3.414 -9.195 -5.938 1 98.75 102 ALA A N 1
ATOM 772 C CA . ALA A 1 102 ? 3.592 -9.977 -4.715 1 98.75 102 ALA A CA 1
ATOM 773 C C . ALA A 1 102 ? 4.957 -10.656 -4.695 1 98.75 102 ALA A C 1
ATOM 775 O O . ALA A 1 102 ? 5.242 -11.516 -5.527 1 98.75 102 ALA A O 1
ATOM 776 N N . ILE A 1 103 ? 5.785 -10.266 -3.779 1 97.88 103 ILE A N 1
ATOM 777 C CA . ILE A 1 103 ? 7.148 -10.766 -3.672 1 97.88 103 ILE A CA 1
ATOM 778 C C . ILE A 1 103 ? 7.281 -11.641 -2.426 1 97.88 103 ILE A C 1
ATOM 780 O O . ILE A 1 103 ? 6.953 -11.203 -1.318 1 97.88 103 ILE A O 1
ATOM 784 N N . LEU A 1 104 ? 7.754 -12.898 -2.664 1 96.81 104 LEU A N 1
ATOM 785 C CA . LEU A 1 104 ? 7.996 -13.703 -1.473 1 96.81 104 LEU A CA 1
ATOM 786 C C . LEU A 1 104 ? 8.844 -12.938 -0.462 1 96.81 104 LEU A C 1
ATOM 788 O O . LEU A 1 104 ? 9.828 -12.289 -0.833 1 96.81 104 LEU A O 1
ATOM 792 N N . HIS A 1 105 ? 8.367 -12.969 0.738 1 96.88 105 HIS A N 1
ATOM 793 C CA . HIS A 1 105 ? 9.07 -12.227 1.778 1 96.88 105 HIS A CA 1
ATOM 794 C C . HIS A 1 105 ? 9.93 -13.156 2.629 1 96.88 105 HIS A C 1
ATOM 796 O O . HIS A 1 105 ? 9.43 -14.141 3.18 1 96.88 105 HIS A O 1
ATOM 802 N N . ALA A 1 106 ? 11.242 -12.883 2.684 1 92.19 106 ALA A N 1
ATOM 803 C CA . ALA A 1 106 ? 12.156 -13.594 3.568 1 92.19 106 ALA A CA 1
ATOM 804 C C . ALA A 1 106 ? 12.242 -12.914 4.934 1 92.19 106 ALA A C 1
ATOM 806 O O . ALA A 1 106 ? 12.516 -11.719 5.016 1 92.19 106 ALA A O 1
ATOM 807 N N . ASP A 1 107 ? 11.844 -13.617 5.953 1 85.81 107 ASP A N 1
ATOM 808 C CA . ASP A 1 107 ? 12.023 -13.148 7.324 1 85.81 107 ASP A CA 1
ATOM 809 C C . ASP A 1 107 ? 13.375 -13.586 7.879 1 85.81 107 ASP A C 1
ATOM 811 O O . ASP A 1 107 ? 13.68 -14.781 7.914 1 85.81 107 ASP A O 1
ATOM 815 N N . ASP A 1 108 ? 14.195 -12.617 8.273 1 84.25 108 ASP A N 1
ATOM 816 C CA . ASP A 1 108 ? 15.539 -12.883 8.766 1 84.25 108 ASP A CA 1
ATOM 817 C C . ASP A 1 108 ? 16.344 -13.695 7.754 1 84.25 108 ASP A C 1
ATOM 819 O O . ASP A 1 108 ? 16.984 -14.688 8.109 1 84.25 108 ASP A O 1
ATOM 823 N N . GLY A 1 109 ? 16.078 -13.469 6.527 1 83.25 109 GLY A N 1
ATOM 824 C CA . GLY A 1 109 ? 16.891 -14.016 5.457 1 83.25 109 GLY A CA 1
ATOM 825 C C . GLY A 1 109 ? 16.375 -15.328 4.91 1 83.25 109 GLY A C 1
ATOM 826 O O . GLY A 1 109 ? 16.953 -15.898 3.98 1 83.25 109 GLY A O 1
ATOM 827 N N . ALA A 1 110 ? 15.297 -15.781 5.465 1 90.25 110 ALA A N 1
ATOM 828 C CA . ALA A 1 110 ? 14.797 -17.078 5.012 1 90.25 110 ALA A CA 1
ATOM 829 C C . ALA A 1 110 ? 13.328 -16.984 4.605 1 90.25 110 ALA A C 1
ATOM 831 O O . ALA A 1 110 ? 12.531 -16.328 5.277 1 90.25 110 ALA A O 1
ATOM 832 N N . TYR A 1 111 ? 13.117 -17.625 3.529 1 92.69 111 TYR A N 1
ATOM 833 C CA . TYR A 1 111 ? 11.727 -17.812 3.156 1 92.69 111 TYR A CA 1
ATOM 834 C C . TYR A 1 111 ? 11.062 -18.859 4.047 1 92.69 111 TYR A C 1
ATOM 836 O O . TYR A 1 111 ? 11.734 -19.75 4.566 1 92.69 111 TYR A O 1
ATOM 844 N N . GLU A 1 112 ? 9.766 -18.75 4.199 1 92.38 112 GLU A N 1
ATOM 845 C CA . GLU A 1 112 ? 9.023 -19.797 4.918 1 92.38 112 GLU A CA 1
ATOM 846 C C . GLU A 1 112 ? 9.188 -21.156 4.246 1 92.38 112 GLU A C 1
ATOM 848 O O . GLU A 1 112 ? 9.273 -21.234 3.02 1 92.38 112 GLU A O 1
ATOM 853 N N . GLU A 1 113 ? 9.211 -22.141 5.137 1 89.75 113 GLU A N 1
ATOM 854 C CA . GLU A 1 113 ? 9.328 -23.5 4.609 1 89.75 113 GLU A CA 1
ATOM 855 C C . GLU A 1 113 ? 8.234 -23.781 3.58 1 89.75 113 GLU A C 1
ATOM 857 O O . GLU A 1 113 ? 7.059 -23.5 3.818 1 89.75 113 GLU A O 1
ATOM 862 N N . GLY A 1 114 ? 8.586 -24.188 2.396 1 91.38 114 GLY A N 1
ATOM 863 C CA . GLY A 1 114 ? 7.645 -24.594 1.366 1 91.38 114 GLY A CA 1
ATOM 864 C C . GLY A 1 114 ? 7.246 -23.453 0.447 1 91.38 114 GLY A C 1
ATOM 865 O O . GLY A 1 114 ? 6.645 -23.672 -0.605 1 91.38 114 GLY A O 1
ATOM 866 N N . ALA A 1 115 ? 7.605 -22.25 0.785 1 93.12 115 ALA A N 1
ATOM 867 C CA . ALA A 1 115 ? 7.164 -21.109 0.006 1 93.12 115 ALA A CA 1
ATOM 868 C C . ALA A 1 115 ? 7.762 -21.125 -1.397 1 93.12 115 ALA A C 1
ATOM 870 O O . ALA A 1 115 ? 7.043 -21 -2.389 1 93.12 115 ALA A O 1
ATOM 871 N N . VAL A 1 116 ? 9.047 -21.328 -1.403 1 92.06 116 VAL A N 1
ATOM 872 C CA . VAL A 1 116 ? 9.742 -21.328 -2.684 1 92.06 116 VAL A CA 1
ATOM 873 C C . VAL A 1 116 ? 9.305 -22.547 -3.502 1 92.06 116 VAL A C 1
ATOM 875 O O . VAL A 1 116 ? 9.117 -22.438 -4.719 1 92.06 116 VAL A O 1
ATOM 878 N N . ASP A 1 117 ? 9.133 -23.641 -2.824 1 90.12 117 ASP A N 1
ATOM 879 C CA . ASP A 1 117 ? 8.656 -24.844 -3.498 1 90.12 117 ASP A CA 1
ATOM 880 C C . ASP A 1 117 ? 7.293 -24.625 -4.137 1 90.12 117 ASP A C 1
ATOM 882 O O . ASP A 1 117 ? 7.051 -25.047 -5.266 1 90.12 117 ASP A O 1
ATOM 886 N N . PHE A 1 118 ? 6.426 -24.016 -3.371 1 91.81 118 PHE A N 1
ATOM 887 C CA . PHE A 1 118 ? 5.098 -23.766 -3.914 1 91.81 118 PHE A CA 1
ATOM 888 C C . PHE A 1 118 ? 5.168 -22.781 -5.082 1 91.81 118 PHE A C 1
ATOM 890 O O . PHE A 1 118 ? 4.453 -22.938 -6.074 1 91.81 118 PHE A O 1
ATOM 897 N N . TRP A 1 119 ? 6.043 -21.828 -4.891 1 92.94 119 TRP A N 1
ATOM 898 C CA . TRP A 1 119 ? 6.199 -20.875 -5.988 1 92.94 119 TRP A CA 1
ATOM 899 C C . TRP A 1 119 ? 6.738 -21.578 -7.234 1 92.94 119 TRP A C 1
ATOM 901 O O . TRP A 1 119 ? 6.246 -21.344 -8.344 1 92.94 119 TRP A O 1
ATOM 911 N N . GLN A 1 120 ? 7.914 -22.344 -7.109 1 81.38 120 GLN A N 1
ATOM 912 C CA . GLN A 1 120 ? 8.656 -22.906 -8.234 1 81.38 120 GLN A CA 1
ATOM 913 C C . GLN A 1 120 ? 8.117 -24.281 -8.609 1 81.38 120 GLN A C 1
ATOM 915 O O . GLN A 1 120 ? 7.965 -24.594 -9.789 1 81.38 120 GLN A O 1
ATOM 920 N N . GLU A 1 121 ? 8.336 -25.484 -7.164 1 60 121 GLU A N 1
ATOM 921 C CA . GLU A 1 121 ? 8.875 -26.844 -7.215 1 60 121 GLU A CA 1
ATOM 922 C C . GLU A 1 121 ? 8.008 -27.75 -8.086 1 60 121 GLU A C 1
ATOM 924 O O . GLU A 1 121 ? 6.793 -27.828 -7.883 1 60 121 GLU A O 1
ATOM 929 N N . TYR A 1 122 ? 8.328 -27.891 -9.391 1 46.25 122 TYR A N 1
ATOM 930 C CA . TYR A 1 122 ? 7.965 -29.219 -9.852 1 46.25 122 TYR A CA 1
ATOM 931 C C . TYR A 1 122 ? 8.875 -30.281 -9.234 1 46.25 122 TYR A C 1
ATOM 933 O O . TYR A 1 122 ? 10.086 -30.281 -9.484 1 46.25 122 TYR A O 1
ATOM 941 N N . ARG A 1 123 ? 9.273 -30.75 -8.008 1 44.97 123 ARG A N 1
ATOM 942 C CA . ARG A 1 123 ? 10.047 -31.938 -7.656 1 44.97 123 ARG A CA 1
ATOM 943 C C . ARG A 1 123 ? 9.664 -33.125 -8.539 1 44.97 123 ARG A C 1
ATOM 945 O O . ARG A 1 123 ? 8.508 -33.562 -8.547 1 44.97 123 ARG A O 1
ATOM 952 N N . LYS A 1 124 ? 10.43 -33.406 -9.633 1 37.25 124 LYS A N 1
ATOM 953 C CA . LYS A 1 124 ? 10.32 -34.656 -10.375 1 37.25 124 LYS A CA 1
ATOM 954 C C . LYS A 1 124 ? 10.18 -35.844 -9.43 1 37.25 124 LYS A C 1
ATOM 956 O O . LYS A 1 124 ? 9.875 -36.938 -9.859 1 37.25 124 LYS A O 1
ATOM 961 N N . GLY A 1 125 ? 11.07 -35.969 -8.367 1 36.09 125 GLY A N 1
ATOM 962 C CA . GLY A 1 125 ? 11.211 -37.375 -7.965 1 36.09 125 GLY A CA 1
ATOM 963 C C . GLY A 1 125 ? 9.922 -37.969 -7.445 1 36.09 125 GLY A C 1
ATOM 964 O O . GLY A 1 125 ? 9.445 -39 -7.965 1 36.09 125 GLY A O 1
ATOM 965 N N . ARG A 1 126 ? 9.758 -38.219 -5.918 1 38.69 126 ARG A N 1
ATOM 966 C CA . ARG A 1 126 ? 8.898 -39.281 -5.383 1 38.69 126 ARG A CA 1
ATOM 967 C C . ARG A 1 126 ? 7.43 -39 -5.688 1 38.69 126 ARG A C 1
ATOM 969 O O . ARG A 1 126 ? 7.055 -37.844 -5.926 1 38.69 126 ARG A O 1
ATOM 976 N N . ARG A 1 127 ? 6.422 -40.125 -5.688 1 36.59 127 ARG A N 1
ATOM 977 C CA . ARG A 1 127 ? 5.012 -40.438 -5.824 1 36.59 127 ARG A CA 1
ATOM 978 C C . ARG A 1 127 ? 4.129 -39.438 -5.102 1 36.59 127 ARG A C 1
ATOM 980 O O . ARG A 1 127 ? 2.932 -39.656 -4.918 1 36.59 127 ARG A O 1
ATOM 987 N N . MET A 1 128 ? 4.633 -38.531 -4.129 1 38.19 128 MET A N 1
ATOM 988 C CA . MET A 1 128 ? 3.664 -37.844 -3.297 1 38.19 128 MET A CA 1
ATOM 989 C C . MET A 1 128 ? 2.93 -36.781 -4.102 1 38.19 128 MET A C 1
ATOM 991 O O . MET A 1 128 ? 3.492 -36.188 -5.035 1 38.19 128 MET A O 1
ATOM 995 N N . PHE A 1 129 ? 1.587 -36.5 -3.998 1 38.31 129 PHE A N 1
ATOM 996 C CA . PHE A 1 129 ? 0.677 -35.531 -4.586 1 38.31 129 PHE A CA 1
ATOM 997 C C . PHE A 1 129 ? 1.342 -34.156 -4.688 1 38.31 129 PHE A C 1
ATOM 999 O O . PHE A 1 129 ? 1.407 -33.438 -3.705 1 38.31 129 PHE A O 1
ATOM 1006 N N . VAL A 1 130 ? 2.584 -34.062 -5.18 1 43.81 130 VAL A N 1
ATOM 1007 C CA . VAL A 1 130 ? 3.307 -32.812 -5.289 1 43.81 130 VAL A CA 1
ATOM 1008 C C . VAL A 1 130 ? 2.387 -31.734 -5.871 1 43.81 130 VAL A C 1
ATOM 1010 O O . VAL A 1 130 ? 1.888 -31.875 -6.988 1 43.81 130 VAL A O 1
ATOM 1013 N N . CYS A 1 131 ? 1.438 -31.188 -5.152 1 51.94 131 CYS A N 1
ATOM 1014 C CA . CYS A 1 131 ? 0.8 -29.953 -5.598 1 51.94 131 CYS A CA 1
ATOM 1015 C C . CYS A 1 131 ? 1.754 -29.109 -6.441 1 51.94 131 CYS A C 1
ATOM 1017 O O . CYS A 1 131 ? 2.832 -28.734 -5.98 1 51.94 131 CYS A O 1
ATOM 1019 N N . SER A 1 132 ? 1.771 -29.375 -7.715 1 68.62 132 SER A N 1
ATOM 1020 C CA . SER A 1 132 ? 2.621 -28.672 -8.664 1 68.62 132 SER A CA 1
ATOM 1021 C C . SER A 1 132 ? 2.707 -27.188 -8.328 1 68.62 132 SER A C 1
ATOM 1023 O O . SER A 1 132 ? 1.702 -26.562 -7.969 1 68.62 132 SER A O 1
ATOM 1025 N N . GLY A 1 133 ? 3.877 -26.766 -7.973 1 82.25 133 GLY A N 1
ATOM 1026 C CA . GLY A 1 133 ? 4.121 -25.359 -7.758 1 82.25 133 GLY A CA 1
ATOM 1027 C C . GLY A 1 133 ? 3.547 -24.469 -8.852 1 82.25 133 GLY A C 1
ATOM 1028 O O . GLY A 1 133 ? 3.094 -24.984 -9.883 1 82.25 133 GLY A O 1
ATOM 1029 N N . LEU A 1 134 ? 3.426 -23.344 -8.648 1 88.25 134 LEU A N 1
ATOM 1030 C CA . LEU A 1 134 ? 2.795 -22.391 -9.555 1 88.25 134 LEU A CA 1
ATOM 1031 C C . LEU A 1 134 ? 3.482 -22.391 -10.914 1 88.25 134 LEU A C 1
ATOM 1033 O O . LEU A 1 134 ? 2.818 -22.484 -11.953 1 88.25 134 LEU A O 1
ATOM 1037 N N . ARG A 1 135 ? 4.762 -22.375 -10.945 1 87.38 135 ARG A N 1
ATOM 1038 C CA . ARG A 1 135 ? 5.465 -22.312 -12.219 1 87.38 135 ARG A CA 1
ATOM 1039 C C . ARG A 1 135 ? 5.348 -23.641 -12.977 1 87.38 135 ARG A C 1
ATOM 1041 O O . ARG A 1 135 ? 5.309 -23.656 -14.203 1 87.38 135 ARG A O 1
ATOM 1048 N N . ASP A 1 136 ? 5.34 -24.688 -12.219 1 85.94 136 ASP A N 1
ATOM 1049 C CA . ASP A 1 136 ? 5.16 -26 -12.852 1 85.94 136 ASP A CA 1
ATOM 1050 C C . ASP A 1 136 ? 3.775 -26.109 -13.484 1 85.94 136 ASP A C 1
ATOM 1052 O O . ASP A 1 136 ? 3.623 -26.719 -14.547 1 85.94 136 ASP A O 1
ATOM 1056 N N . ARG A 1 137 ? 2.859 -25.516 -12.82 1 85.75 137 ARG A N 1
ATOM 1057 C CA . ARG A 1 137 ? 1.473 -25.625 -13.258 1 85.75 137 ARG A CA 1
ATOM 1058 C C . ARG A 1 137 ? 1.189 -24.672 -14.422 1 85.75 137 ARG A C 1
ATOM 1060 O O . ARG A 1 137 ? 0.473 -25.031 -15.359 1 85.75 137 ARG A O 1
ATOM 1067 N N . PHE A 1 138 ? 1.786 -23.453 -14.312 1 90.56 138 PHE A N 1
ATOM 1068 C CA . PHE A 1 138 ? 1.302 -22.406 -15.211 1 90.56 138 PHE A CA 1
ATOM 1069 C C . PHE A 1 138 ? 2.404 -21.969 -16.156 1 90.56 138 PHE A C 1
ATOM 1071 O O . PHE A 1 138 ? 2.141 -21.25 -17.141 1 90.56 138 PHE A O 1
ATOM 1078 N N . GLY A 1 139 ? 3.629 -22.406 -15.906 1 90.06 139 GLY A N 1
ATOM 1079 C CA . GLY A 1 139 ? 4.746 -21.875 -16.672 1 90.06 139 GLY A CA 1
ATOM 1080 C C . GLY A 1 139 ? 5.121 -20.453 -16.25 1 90.06 139 GLY A C 1
ATOM 1081 O O . GLY A 1 139 ? 5.148 -20.156 -15.055 1 90.06 139 GLY A O 1
ATOM 1082 N N . GLU A 1 140 ? 5.453 -19.594 -17.188 1 93 140 GLU A N 1
ATOM 1083 C CA . GLU A 1 140 ? 5.961 -18.266 -16.906 1 93 140 GLU A CA 1
ATOM 1084 C C . GLU A 1 140 ? 4.82 -17.281 -16.625 1 93 140 GLU A C 1
ATOM 1086 O O . GLU A 1 140 ? 5.043 -16.219 -16.062 1 93 140 GLU A O 1
ATOM 1091 N N . SER A 1 141 ? 3.633 -17.656 -17.172 1 95.25 141 SER A N 1
ATOM 1092 C CA . SER A 1 141 ? 2.475 -16.797 -16.969 1 95.25 141 SER A CA 1
ATOM 1093 C C . SER A 1 141 ? 1.173 -17.578 -17.094 1 95.25 141 SER A C 1
ATOM 1095 O O . SER A 1 141 ? 1.162 -18.703 -17.594 1 95.25 141 SER A O 1
ATOM 1097 N N . VAL A 1 142 ? 0.129 -17.031 -16.609 1 95.31 142 VAL A N 1
ATOM 1098 C CA . VAL A 1 142 ? -1.193 -17.641 -16.703 1 95.31 142 VAL A CA 1
ATOM 1099 C C . VAL A 1 142 ? -2.246 -16.562 -16.938 1 95.31 142 VAL A C 1
ATOM 1101 O O . VAL A 1 142 ? -2.168 -15.469 -16.359 1 95.31 142 VAL A O 1
ATOM 1104 N N . GLN A 1 143 ? -3.182 -16.797 -17.797 1 97.25 143 GLN A N 1
ATOM 1105 C CA . GLN A 1 143 ? -4.32 -15.914 -18 1 97.25 143 GLN A CA 1
ATOM 1106 C C . GLN A 1 143 ? -5.324 -16.031 -16.859 1 97.25 143 GLN A C 1
ATOM 1108 O O . GLN A 1 143 ? -5.578 -17.141 -16.359 1 97.25 143 GLN A O 1
ATOM 1113 N N . LEU A 1 144 ? -5.844 -14.922 -16.422 1 96.75 144 LEU A N 1
ATOM 1114 C CA . LEU A 1 144 ? -6.832 -14.891 -15.352 1 96.75 144 LEU A CA 1
ATOM 1115 C C . LEU A 1 144 ? -8.227 -14.609 -15.906 1 96.75 144 LEU A C 1
ATOM 1117 O O . LEU A 1 144 ? -8.414 -13.68 -16.688 1 96.75 144 LEU A O 1
ATOM 1121 N N . SER A 1 145 ? -9.117 -15.453 -15.508 1 93.94 145 SER A N 1
ATOM 1122 C CA . SER A 1 145 ? -10.508 -15.289 -15.938 1 93.94 145 SER A CA 1
ATOM 1123 C C . SER A 1 145 ? -11.414 -14.984 -14.75 1 93.94 145 SER A C 1
ATOM 1125 O O . SER A 1 145 ? -11.047 -15.234 -13.602 1 93.94 145 SER A O 1
ATOM 1127 N N . MET A 1 146 ? -12.586 -14.32 -15.031 1 88.44 146 MET A N 1
ATOM 1128 C CA . MET A 1 146 ? -13.578 -14.102 -13.977 1 88.44 146 MET A CA 1
ATOM 1129 C C . MET A 1 146 ? -14.273 -15.406 -13.602 1 88.44 146 MET A C 1
ATOM 1131 O O . MET A 1 146 ? -14.594 -16.219 -14.469 1 88.44 146 MET A O 1
ATOM 1135 N N . ASP A 1 147 ? -14.18 -15.672 -12.289 1 73.81 147 ASP A N 1
ATOM 1136 C CA . ASP A 1 147 ? -14.828 -16.891 -11.82 1 73.81 147 ASP A CA 1
ATOM 1137 C C . ASP A 1 147 ? -16.312 -16.906 -12.172 1 73.81 147 ASP A C 1
ATOM 1139 O O . ASP A 1 147 ? -16.953 -15.852 -12.188 1 73.81 147 ASP A O 1
ATOM 1143 N N . ASN A 1 148 ? -16.812 -17.844 -12.945 1 59.12 148 ASN A N 1
ATOM 1144 C CA . ASN A 1 148 ? -18.234 -18 -13.234 1 59.12 148 ASN A CA 1
ATOM 1145 C C . ASN A 1 148 ? -19.062 -18 -11.961 1 59.12 148 ASN A C 1
ATOM 1147 O O . ASN A 1 148 ? -18.797 -18.781 -11.039 1 59.12 148 ASN A O 1
ATOM 1151 N N . VAL A 1 149 ? -19.469 -16.75 -11.484 1 44.91 149 VAL A N 1
ATOM 1152 C CA . VAL A 1 149 ? -20.484 -16.875 -10.445 1 44.91 149 VAL A CA 1
ATOM 1153 C C . VAL A 1 149 ? -21.734 -17.531 -11.039 1 44.91 149 VAL A C 1
ATOM 1155 O O . VAL A 1 149 ? -22.062 -17.297 -12.203 1 44.91 149 VAL A O 1
ATOM 1158 N N . MET B 1 1 ? -3.01 33.812 1.258 1 35.88 1 MET B N 1
ATOM 1159 C CA . MET B 1 1 ? -2.93 32.438 0.781 1 35.88 1 MET B CA 1
ATOM 1160 C C . MET B 1 1 ? -2 31.609 1.664 1 35.88 1 MET B C 1
ATOM 1162 O O . MET B 1 1 ? -0.953 32.094 2.096 1 35.88 1 MET B O 1
ATOM 1166 N N . ALA B 1 2 ? -2.48 30.766 2.566 1 49.47 2 ALA B N 1
ATOM 1167 C CA . ALA B 1 2 ? -1.565 30.219 3.559 1 49.47 2 ALA B CA 1
ATOM 1168 C C . ALA B 1 2 ? -0.224 29.859 2.926 1 49.47 2 ALA B C 1
ATOM 1170 O O . ALA B 1 2 ? -0.175 29.375 1.788 1 49.47 2 ALA B O 1
ATOM 1171 N N . GLU B 1 3 ? 0.84 30.375 3.35 1 63.66 3 GLU B N 1
ATOM 1172 C CA . GLU B 1 3 ? 2.213 30.125 2.916 1 63.66 3 GLU B CA 1
ATOM 1173 C C . GLU B 1 3 ? 2.484 28.641 2.771 1 63.66 3 GLU B C 1
ATOM 1175 O O . GLU B 1 3 ? 1.957 27.828 3.535 1 63.66 3 GLU B O 1
ATOM 1180 N N . GLY B 1 4 ? 2.674 28.125 1.603 1 85.25 4 GLY B N 1
ATOM 1181 C CA . GLY B 1 4 ? 3.045 26.75 1.336 1 85.25 4 GLY B CA 1
ATOM 1182 C C . GLY B 1 4 ? 4.125 26.219 2.266 1 85.25 4 GLY B C 1
ATOM 1183 O O . GLY B 1 4 ? 4.602 26.953 3.141 1 85.25 4 GLY B O 1
ATOM 1184 N N . VAL B 1 5 ? 4.172 25.062 2.539 1 91.62 5 VAL B N 1
ATOM 1185 C CA . VAL B 1 5 ? 5.203 24.406 3.34 1 91.62 5 VAL B CA 1
ATOM 1186 C C . VAL B 1 5 ? 6.039 23.484 2.455 1 91.62 5 VAL B C 1
ATOM 1188 O O . VAL B 1 5 ? 5.555 22.984 1.439 1 91.62 5 VAL B O 1
ATOM 1191 N N . GLY B 1 6 ? 7.355 23.391 2.744 1 94.62 6 GLY B N 1
ATOM 1192 C CA . GLY B 1 6 ? 8.203 22.438 2.035 1 94.62 6 GLY B CA 1
ATOM 1193 C C . GLY B 1 6 ? 7.789 21 2.248 1 94.62 6 GLY B C 1
ATOM 1194 O O . GLY B 1 6 ? 7.469 20.594 3.367 1 94.62 6 GLY B O 1
ATOM 1195 N N . MET B 1 7 ? 7.805 20.234 1.189 1 94.62 7 MET B N 1
ATOM 1196 C CA . MET B 1 7 ? 7.328 18.859 1.188 1 94.62 7 MET B CA 1
ATOM 1197 C C . MET B 1 7 ? 8.086 18.016 2.211 1 94.62 7 MET B C 1
ATOM 1199 O O . MET B 1 7 ? 7.477 17.344 3.035 1 94.62 7 MET B O 1
ATOM 1203 N N . GLN B 1 8 ? 9.383 18.047 2.182 1 93.31 8 GLN B N 1
ATOM 1204 C CA . GLN B 1 8 ? 10.188 17.219 3.061 1 93.31 8 GLN B CA 1
ATOM 1205 C C . GLN B 1 8 ? 9.984 17.594 4.527 1 93.31 8 GLN B C 1
ATOM 1207 O O . GLN B 1 8 ? 9.883 16.719 5.387 1 93.31 8 GLN B O 1
ATOM 1212 N N . HIS B 1 9 ? 9.961 18.891 4.762 1 92.94 9 HIS B N 1
ATOM 1213 C CA . HIS B 1 9 ? 9.711 19.359 6.121 1 92.94 9 HIS B CA 1
ATOM 1214 C C . HIS B 1 9 ? 8.336 18.922 6.605 1 92.94 9 HIS B C 1
ATOM 1216 O O . HIS B 1 9 ? 8.188 18.484 7.754 1 92.94 9 HIS B O 1
ATOM 1222 N N . PHE B 1 10 ? 7.465 19.047 5.684 1 95.94 10 PHE B N 1
ATOM 1223 C CA . PHE B 1 10 ? 6.102 18.656 6.012 1 95.94 10 PHE B CA 1
ATOM 1224 C C . PHE B 1 10 ? 6.039 17.172 6.363 1 95.94 10 PHE B C 1
ATOM 1226 O O . PHE B 1 10 ? 5.5 16.797 7.406 1 95.94 10 PHE B O 1
ATOM 1233 N N . ILE B 1 11 ? 6.605 16.297 5.527 1 97.19 11 ILE B N 1
ATOM 1234 C CA . ILE B 1 11 ? 6.598 14.859 5.746 1 97.19 11 ILE B CA 1
ATOM 1235 C C . ILE B 1 11 ? 7.305 14.531 7.059 1 97.19 11 ILE B C 1
ATOM 1237 O O . ILE B 1 11 ? 6.84 13.688 7.828 1 97.19 11 ILE B O 1
ATOM 1241 N N . ARG B 1 12 ? 8.359 15.203 7.301 1 94.94 12 ARG B N 1
ATOM 1242 C CA . ARG B 1 12 ? 9.094 14.969 8.539 1 94.94 12 ARG B CA 1
ATOM 1243 C C . ARG B 1 12 ? 8.219 15.266 9.758 1 94.94 12 ARG B C 1
ATOM 1245 O O . ARG B 1 12 ? 8.242 14.523 10.734 1 94.94 12 ARG B O 1
ATOM 1252 N N . ASP B 1 13 ? 7.445 16.344 9.703 1 93.38 13 ASP B N 1
ATOM 1253 C CA . ASP B 1 13 ? 6.574 16.734 10.805 1 93.38 13 ASP B CA 1
ATOM 1254 C C . ASP B 1 13 ? 5.512 15.664 11.062 1 93.38 13 ASP B C 1
ATOM 1256 O O . ASP B 1 13 ? 5.039 15.508 12.188 1 93.38 13 ASP B O 1
ATOM 1260 N N . LEU B 1 14 ? 5.172 14.922 10.062 1 96.81 14 LEU B N 1
ATOM 1261 C CA . LEU B 1 14 ? 4.07 13.969 10.18 1 96.81 14 LEU B CA 1
ATOM 1262 C C . LEU B 1 14 ? 4.488 12.766 11.023 1 96.81 14 LEU B C 1
ATOM 1264 O O . LEU B 1 14 ? 3.648 11.938 11.383 1 96.81 14 LEU B O 1
ATOM 1268 N N . GLU B 1 15 ? 5.777 12.664 11.359 1 94.81 15 GLU B N 1
ATOM 1269 C CA . GLU B 1 15 ? 6.211 11.602 12.266 1 94.81 15 GLU B CA 1
ATOM 1270 C C . GLU B 1 15 ? 5.512 11.703 13.617 1 94.81 15 GLU B C 1
ATOM 1272 O O . GLU B 1 15 ? 5.309 10.695 14.289 1 94.81 15 GLU B O 1
ATOM 1277 N N . PHE B 1 16 ? 5.051 12.836 13.969 1 93.06 16 PHE B N 1
ATOM 1278 C CA . PHE B 1 16 ? 4.465 13.086 15.281 1 93.06 16 PHE B CA 1
ATOM 1279 C C . PHE B 1 16 ? 3.029 12.578 15.336 1 93.06 16 PHE B C 1
ATOM 1281 O O . PHE B 1 16 ? 2.418 12.539 16.406 1 93.06 16 PHE B O 1
ATOM 1288 N N . LEU B 1 17 ? 2.498 12.188 14.25 1 94.88 17 LEU B N 1
ATOM 1289 C CA . LEU B 1 17 ? 1.168 11.586 14.227 1 94.88 17 LEU B CA 1
ATOM 1290 C C . LEU B 1 17 ? 1.183 10.203 14.867 1 94.88 17 LEU B C 1
ATOM 1292 O O . LEU B 1 17 ? 0.137 9.688 15.273 1 94.88 17 LEU B O 1
ATOM 1296 N N . GLY B 1 18 ? 2.348 9.609 14.914 1 95.06 18 GLY B N 1
ATOM 1297 C CA . GLY B 1 18 ? 2.387 8.203 15.281 1 95.06 18 GLY B CA 1
ATOM 1298 C C . GLY B 1 18 ? 1.905 7.285 14.172 1 95.06 18 GLY B C 1
ATOM 1299 O O . GLY B 1 18 ? 2.184 7.527 13 1 95.06 18 GLY B O 1
ATOM 1300 N N . PRO B 1 19 ? 1.26 6.145 14.57 1 97.44 19 PRO B N 1
ATOM 1301 C CA . PRO B 1 19 ? 0.802 5.195 13.555 1 97.44 19 PRO B CA 1
ATOM 1302 C C . PRO B 1 19 ? -0.335 5.75 12.703 1 97.44 19 PRO B C 1
ATOM 1304 O O . PRO B 1 19 ? -1.296 6.309 13.234 1 97.44 19 PRO B O 1
ATOM 1307 N N . VAL B 1 20 ? -0.15 5.594 11.492 1 98.25 20 VAL B N 1
ATOM 1308 C CA . VAL B 1 20 ? -1.192 5.957 10.531 1 98.25 20 VAL B CA 1
ATOM 1309 C C . VAL B 1 20 ? -1.378 4.828 9.523 1 98.25 20 VAL B C 1
ATOM 1311 O O . VAL B 1 20 ? -0.459 4.043 9.281 1 98.25 20 VAL B O 1
ATOM 1314 N N . ARG B 1 21 ? -2.592 4.695 9.008 1 98.62 21 ARG B N 1
ATOM 1315 C CA . ARG B 1 21 ? -2.85 3.805 7.879 1 98.62 21 ARG B CA 1
ATOM 1316 C C . ARG B 1 21 ? -2.598 4.512 6.551 1 98.62 21 ARG B C 1
ATOM 1318 O O . ARG B 1 21 ? -3.283 5.48 6.219 1 98.62 21 ARG B O 1
ATOM 1325 N N . PHE B 1 22 ? -1.567 4.02 5.797 1 98.94 22 PHE B N 1
ATOM 1326 C CA . PHE B 1 22 ? -1.277 4.508 4.453 1 98.94 22 PHE B CA 1
ATOM 1327 C C . PHE B 1 22 ? -2.184 3.84 3.426 1 98.94 22 PHE B C 1
ATOM 1329 O O . PHE B 1 22 ? -2.424 2.633 3.496 1 98.94 22 PHE B O 1
ATOM 1336 N N . VAL B 1 23 ? -2.719 4.605 2.541 1 98.94 23 VAL B N 1
ATOM 1337 C CA . VAL B 1 23 ? -3.562 4.074 1.476 1 98.94 23 VAL B CA 1
ATOM 1338 C C . VAL B 1 23 ? -3.061 4.57 0.123 1 98.94 23 VAL B C 1
ATOM 1340 O O . VAL B 1 23 ? -3.004 5.781 -0.119 1 98.94 23 VAL B O 1
ATOM 1343 N N . VAL B 1 24 ? -2.65 3.723 -0.733 1 98.94 24 VAL B N 1
ATOM 1344 C CA . VAL B 1 24 ? -2.316 4.035 -2.119 1 98.94 24 VAL B CA 1
ATOM 1345 C C . VAL B 1 24 ? -3.293 3.332 -3.057 1 98.94 24 VAL B C 1
ATOM 1347 O O . VAL B 1 24 ? -3.523 2.127 -2.936 1 98.94 24 VAL B O 1
ATOM 1350 N N . VAL B 1 25 ? -3.854 4.145 -3.893 1 98.81 25 VAL B N 1
ATOM 1351 C CA . VAL B 1 25 ? -4.805 3.648 -4.883 1 98.81 25 VAL B CA 1
ATOM 1352 C C . VAL B 1 25 ? -4.125 3.535 -6.242 1 98.81 25 VAL B C 1
ATOM 1354 O O . VAL B 1 25 ? -3.754 4.547 -6.848 1 98.81 25 VAL B O 1
ATOM 1357 N N . GLY B 1 26 ? -3.916 2.26 -6.707 1 98.62 26 GLY B N 1
ATOM 1358 C CA . GLY B 1 26 ? -3.457 2.006 -8.062 1 98.62 26 GLY B CA 1
ATOM 1359 C C . GLY B 1 26 ? -4.59 1.722 -9.031 1 98.62 26 GLY B C 1
ATOM 1360 O O . GLY B 1 26 ? -5.762 1.75 -8.656 1 98.62 26 GLY B O 1
ATOM 1361 N N . GLU B 1 27 ? -4.18 1.449 -10.289 1 97.88 27 GLU B N 1
ATOM 1362 C CA . GLU B 1 27 ? -5.184 1.178 -11.312 1 97.88 27 GLU B CA 1
ATOM 1363 C C . GLU B 1 27 ? -5.902 -0.143 -11.047 1 97.88 27 GLU B C 1
ATOM 1365 O O . GLU B 1 27 ? -7.113 -0.25 -11.25 1 97.88 27 GLU B O 1
ATOM 1370 N N . GLY B 1 28 ? -5.219 -1.115 -10.508 1 98.5 28 GLY B N 1
ATOM 1371 C CA . GLY B 1 28 ? -5.809 -2.438 -10.375 1 98.5 28 GLY B CA 1
ATOM 1372 C C . GLY B 1 28 ? -5.941 -2.891 -8.938 1 98.5 28 GLY B C 1
ATOM 1373 O O . GLY B 1 28 ? -6.59 -3.9 -8.656 1 98.5 28 GLY B O 1
ATOM 1374 N N . ALA B 1 29 ? -5.328 -2.117 -8.008 1 98.88 29 ALA B N 1
ATOM 1375 C CA . ALA B 1 29 ? -5.367 -2.531 -6.605 1 98.88 29 ALA B CA 1
ATOM 1376 C C . ALA B 1 29 ? -5.238 -1.329 -5.676 1 98.88 29 ALA B C 1
ATOM 1378 O O . ALA B 1 29 ? -4.684 -0.295 -6.059 1 98.88 29 ALA B O 1
ATOM 1379 N N . ILE B 1 30 ? -5.812 -1.426 -4.516 1 98.94 30 ILE B N 1
ATOM 1380 C CA . ILE B 1 30 ? -5.652 -0.49 -3.406 1 98.94 30 ILE B CA 1
ATOM 1381 C C . ILE B 1 30 ? -4.922 -1.178 -2.254 1 98.94 30 ILE B C 1
ATOM 1383 O O . ILE B 1 30 ? -5.332 -2.25 -1.804 1 98.94 30 ILE B O 1
ATOM 1387 N N . LEU B 1 31 ? -3.84 -0.646 -1.806 1 98.94 31 LEU B N 1
ATOM 1388 C CA . LEU B 1 31 ? -3.08 -1.203 -0.691 1 98.94 31 LEU B CA 1
ATOM 1389 C C . LEU B 1 31 ? -3.184 -0.307 0.539 1 98.94 31 LEU B C 1
ATOM 1391 O O . LEU B 1 31 ? -3.035 0.913 0.436 1 98.94 31 LEU B O 1
ATOM 1395 N N . GLU B 1 32 ? -3.537 -0.867 1.591 1 98.94 32 GLU B N 1
ATOM 1396 C CA . GLU B 1 32 ? -3.637 -0.197 2.885 1 98.94 32 GLU B CA 1
ATOM 1397 C C . GLU B 1 32 ? -2.783 -0.899 3.938 1 98.94 32 GLU B C 1
ATOM 1399 O O . GLU B 1 32 ? -2.826 -2.125 4.062 1 98.94 32 GLU B O 1
ATOM 1404 N N . THR B 1 33 ? -2.051 -0.157 4.645 1 98.88 33 THR B N 1
ATOM 1405 C CA . THR B 1 33 ? -1.236 -0.737 5.707 1 98.88 33 THR B CA 1
ATOM 1406 C C . THR B 1 33 ? -0.925 0.304 6.781 1 98.88 33 THR B C 1
ATOM 1408 O O . THR B 1 33 ? -0.831 1.497 6.484 1 98.88 33 THR B O 1
ATOM 1411 N N . VAL B 1 34 ? -0.811 -0.216 8.008 1 98.44 34 VAL B N 1
ATOM 1412 C CA . VAL B 1 34 ? -0.421 0.665 9.102 1 98.44 34 VAL B CA 1
ATOM 1413 C C . VAL B 1 34 ? 1.097 0.83 9.117 1 98.44 34 VAL B C 1
ATOM 1415 O O . VAL B 1 34 ? 1.835 -0.148 8.977 1 98.44 34 VAL B O 1
ATOM 1418 N N . GLY B 1 35 ? 1.592 2.027 9.164 1 98.06 35 GLY B N 1
ATOM 1419 C CA . GLY B 1 35 ? 2.973 2.455 9.328 1 98.06 35 GLY B CA 1
ATOM 1420 C C . GLY B 1 35 ? 3.104 3.799 10.023 1 98.06 35 GLY B C 1
ATOM 1421 O O . GLY B 1 35 ? 2.295 4.141 10.883 1 98.06 35 GLY B O 1
ATOM 1422 N N . SER B 1 36 ? 4.23 4.449 9.789 1 97.94 36 SER B N 1
ATOM 1423 C CA . SER B 1 36 ? 4.461 5.801 10.289 1 97.94 36 SER B CA 1
ATOM 1424 C C . SER B 1 36 ? 5.34 6.602 9.336 1 97.94 36 SER B C 1
ATOM 1426 O O . SER B 1 36 ? 5.879 6.051 8.367 1 97.94 36 SER B O 1
ATOM 1428 N N . PHE B 1 37 ? 5.434 7.879 9.594 1 98.31 37 PHE B N 1
ATOM 1429 C CA . PHE B 1 37 ? 6.262 8.734 8.758 1 98.31 37 PHE B CA 1
ATOM 1430 C C . PHE B 1 37 ? 7.688 8.805 9.289 1 98.31 37 PHE B C 1
ATOM 1432 O O . PHE B 1 37 ? 8.445 9.703 8.93 1 98.31 37 PHE B O 1
ATOM 1439 N N . GLU B 1 38 ? 8.031 7.855 10.109 1 97.25 38 GLU B N 1
ATOM 1440 C CA . GLU B 1 38 ? 9.383 7.793 10.656 1 97.25 38 GLU B CA 1
ATOM 1441 C C . GLU B 1 38 ? 10.375 7.289 9.609 1 97.25 38 GLU B C 1
ATOM 1443 O O . GLU B 1 38 ? 9.969 6.777 8.562 1 97.25 38 GLU B O 1
ATOM 1448 N N . ASN B 1 39 ? 11.703 7.492 9.82 1 98 39 ASN B N 1
ATOM 1449 C CA . ASN B 1 39 ? 12.797 7.004 8.992 1 98 39 ASN B CA 1
ATOM 1450 C C . ASN B 1 39 ? 12.703 7.547 7.566 1 98 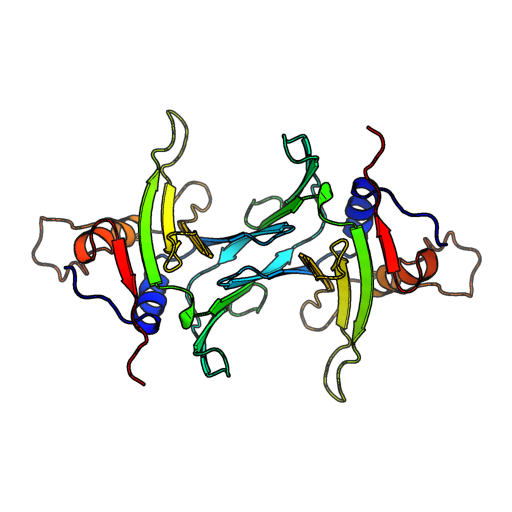39 ASN B C 1
ATOM 1452 O O . ASN B 1 39 ? 12.805 6.789 6.602 1 98 39 ASN B O 1
ATOM 1456 N N . LEU B 1 40 ? 12.5 8.812 7.441 1 98.19 40 LEU B N 1
ATOM 1457 C CA . LEU B 1 40 ? 12.398 9.477 6.145 1 98.19 40 LEU B CA 1
ATOM 1458 C C . LEU B 1 40 ? 13.75 9.516 5.449 1 98.19 40 LEU B C 1
ATOM 1460 O O . LEU B 1 40 ? 14.758 9.891 6.055 1 98.19 40 LEU B O 1
ATOM 1464 N N . ARG B 1 41 ? 13.766 9.039 4.246 1 98.25 41 ARG B N 1
ATOM 1465 C CA . ARG B 1 41 ? 14.883 9.188 3.32 1 98.25 41 ARG B CA 1
ATOM 1466 C C . ARG B 1 41 ? 14.43 9.828 2.012 1 98.25 41 ARG B C 1
ATOM 1468 O O . ARG B 1 41 ? 13.336 9.539 1.523 1 98.25 41 ARG B O 1
ATOM 1475 N N . VAL B 1 42 ? 15.328 10.648 1.504 1 97.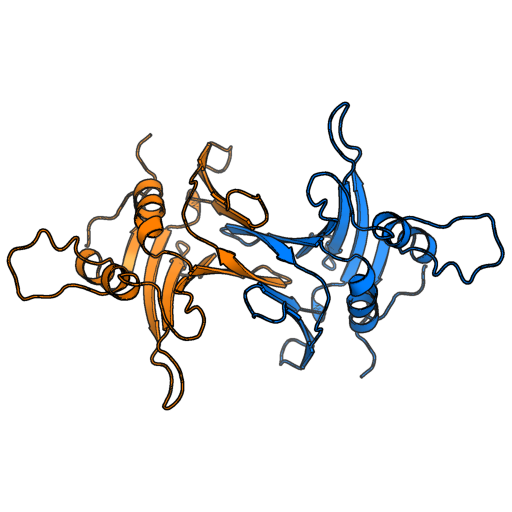62 42 VAL B N 1
ATOM 1476 C CA . VAL B 1 42 ? 14.992 11.305 0.242 1 97.62 42 VAL B CA 1
ATOM 1477 C C . VAL B 1 42 ? 16.109 11.055 -0.779 1 97.62 42 VAL B C 1
ATOM 1479 O O . VAL B 1 42 ? 17.281 11.234 -0.48 1 97.62 42 VAL B O 1
ATOM 1482 N N . LYS B 1 43 ? 15.703 10.633 -1.891 1 97.75 43 LYS B N 1
ATOM 1483 C CA . LYS B 1 43 ? 16.625 10.445 -3.01 1 97.75 43 LYS B CA 1
ATOM 1484 C C . LYS B 1 43 ? 16.203 11.289 -4.211 1 97.75 43 LYS B C 1
ATOM 1486 O O . LYS B 1 43 ? 15.023 11.359 -4.543 1 97.75 43 LYS B O 1
ATOM 1491 N N . GLN B 1 44 ? 17.203 11.922 -4.844 1 96.62 44 GLN B N 1
ATOM 1492 C CA . GLN B 1 44 ? 16.938 12.625 -6.09 1 96.62 44 GLN B CA 1
ATOM 1493 C C . GLN B 1 44 ? 16.875 11.656 -7.27 1 96.62 44 GLN B C 1
ATOM 1495 O O . GLN B 1 44 ? 17.781 10.844 -7.445 1 96.62 44 GLN B O 1
ATOM 1500 N N . THR B 1 45 ? 15.797 11.766 -8.008 1 96.69 45 THR B N 1
ATOM 1501 C CA . THR B 1 45 ? 15.656 10.953 -9.211 1 96.69 45 THR B CA 1
ATOM 1502 C C . THR B 1 45 ? 15.5 11.836 -10.445 1 96.69 45 THR B C 1
ATOM 1504 O O . THR B 1 45 ? 15.414 13.062 -10.336 1 96.69 45 THR B O 1
ATOM 1507 N N . ALA B 1 46 ? 15.484 11.227 -11.609 1 96.69 46 ALA B N 1
ATOM 1508 C CA . ALA B 1 46 ? 15.25 11.961 -12.852 1 96.69 46 ALA B CA 1
ATOM 1509 C C . ALA B 1 46 ? 13.875 12.617 -12.852 1 96.69 46 ALA B C 1
ATOM 1511 O O . ALA B 1 46 ? 13.672 13.656 -13.484 1 96.69 46 ALA B O 1
ATOM 1512 N N . LYS B 1 47 ? 12.977 12.102 -12.055 1 95.25 47 LYS B N 1
ATOM 1513 C CA . LYS B 1 47 ? 11.609 12.594 -12.023 1 95.25 47 LYS B CA 1
ATOM 1514 C C . LYS B 1 47 ? 11.391 13.531 -10.836 1 95.25 47 LYS B C 1
ATOM 1516 O O . LYS B 1 47 ? 10.266 13.992 -10.594 1 95.25 47 LYS B O 1
ATOM 1521 N N . GLY B 1 48 ? 12.484 13.766 -10.102 1 95.12 48 GLY B N 1
ATOM 1522 C CA . GLY B 1 48 ? 12.398 14.594 -8.906 1 95.12 48 GLY B CA 1
ATOM 1523 C C . GLY B 1 48 ? 12.672 13.828 -7.629 1 95.12 48 GLY B C 1
ATOM 1524 O O . GLY B 1 48 ? 13.039 12.648 -7.668 1 95.12 48 GLY B O 1
ATOM 1525 N N . PRO B 1 49 ? 12.547 14.539 -6.512 1 97.31 49 PRO B N 1
ATOM 1526 C CA . PRO B 1 49 ? 12.82 13.875 -5.234 1 97.31 49 PRO B CA 1
ATOM 1527 C C . PRO B 1 49 ? 11.836 12.758 -4.926 1 97.31 49 PRO B C 1
ATOM 1529 O O . PRO B 1 49 ? 10.633 12.914 -5.137 1 97.31 49 PRO B O 1
ATOM 1532 N N . LEU B 1 50 ? 12.359 11.664 -4.527 1 98.44 50 LEU B N 1
ATOM 1533 C CA . LEU B 1 50 ? 11.586 10.539 -4.004 1 98.44 50 LEU B CA 1
ATOM 1534 C C . LEU B 1 50 ? 11.781 10.406 -2.498 1 98.44 50 LEU B C 1
ATOM 1536 O O . LEU B 1 50 ? 12.875 10.086 -2.035 1 98.44 50 LEU B O 1
ATOM 1540 N N . ALA B 1 51 ? 10.781 10.719 -1.753 1 98.56 51 ALA B N 1
ATOM 1541 C CA . ALA B 1 51 ? 10.812 10.555 -0.302 1 98.56 51 ALA B CA 1
ATOM 1542 C C . ALA B 1 51 ? 10.305 9.172 0.102 1 98.56 51 ALA B C 1
ATOM 1544 O O . ALA B 1 51 ? 9.281 8.703 -0.399 1 98.56 51 ALA B O 1
ATOM 1545 N N . THR B 1 52 ? 11.055 8.516 0.982 1 98.81 52 THR B N 1
ATOM 1546 C CA . THR B 1 52 ? 10.68 7.18 1.441 1 98.81 52 THR B CA 1
ATOM 1547 C C . THR B 1 52 ? 10.578 7.141 2.963 1 98.81 52 THR B C 1
ATOM 1549 O O . THR B 1 52 ? 11.469 7.633 3.662 1 98.81 52 THR B O 1
ATOM 1552 N N . VAL B 1 53 ? 9.438 6.668 3.445 1 98.75 53 VAL B N 1
ATOM 1553 C CA . VAL B 1 53 ? 9.32 6.336 4.859 1 98.75 53 VAL B CA 1
ATOM 1554 C C . VAL B 1 53 ? 9.195 4.824 5.027 1 98.75 53 VAL B C 1
ATOM 1556 O O . VAL B 1 53 ? 8.672 4.137 4.152 1 98.75 53 VAL B O 1
ATOM 1559 N N . SER B 1 54 ? 9.758 4.258 6.086 1 98.56 54 SER B N 1
ATOM 1560 C CA . SER B 1 54 ? 9.789 2.811 6.285 1 98.56 54 SER B CA 1
ATOM 1561 C C . SER B 1 54 ? 9.867 2.459 7.77 1 98.56 54 SER B C 1
ATOM 1563 O O . SER B 1 54 ? 10.211 3.309 8.594 1 98.56 54 SER B O 1
ATOM 1565 N N . ASN B 1 55 ? 9.414 1.29 8.117 1 96.69 55 ASN B N 1
ATOM 1566 C CA . ASN B 1 55 ? 9.68 0.782 9.461 1 96.69 55 ASN B CA 1
ATOM 1567 C C . ASN B 1 55 ? 11.07 0.171 9.562 1 96.69 55 ASN B C 1
ATOM 1569 O O . ASN B 1 55 ? 11.734 -0.055 8.555 1 96.69 55 ASN B O 1
ATOM 1573 N N . GLU B 1 56 ? 11.516 -0.043 10.742 1 94.31 56 GLU B N 1
ATOM 1574 C CA . GLU B 1 56 ? 12.875 -0.503 11.008 1 94.31 56 GLU B CA 1
ATOM 1575 C C . GLU B 1 56 ? 13.102 -1.9 10.438 1 94.31 56 GLU B C 1
ATOM 1577 O O . GLU B 1 56 ? 14.195 -2.205 9.945 1 94.31 56 GLU B O 1
ATOM 1582 N N . ASP B 1 57 ? 12.047 -2.721 10.438 1 92.62 57 ASP B N 1
ATOM 1583 C CA . ASP B 1 57 ? 12.242 -4.102 10.008 1 92.62 57 ASP B CA 1
ATOM 1584 C C . ASP B 1 57 ? 11.961 -4.262 8.516 1 92.62 57 ASP B C 1
ATOM 1586 O O . ASP B 1 57 ? 11.867 -5.383 8.008 1 92.62 57 ASP B O 1
ATOM 1590 N N . ASN B 1 58 ? 11.656 -3.205 7.84 1 92.38 58 ASN B N 1
ATOM 1591 C CA . ASN B 1 58 ? 11.469 -3.15 6.395 1 92.38 58 ASN B CA 1
ATOM 1592 C C . ASN B 1 58 ? 10.227 -3.924 5.957 1 92.38 58 ASN B C 1
ATOM 1594 O O . ASN B 1 58 ? 10.164 -4.418 4.832 1 92.38 58 ASN B O 1
ATOM 1598 N N . SER B 1 59 ? 9.289 -4.09 6.84 1 96.25 59 SER B N 1
ATOM 1599 C CA . SER B 1 59 ? 8.031 -4.742 6.484 1 96.25 59 SER B CA 1
ATOM 1600 C C . SER B 1 59 ? 7.074 -3.762 5.812 1 96.25 59 SER B C 1
ATOM 1602 O O . SER B 1 59 ? 6.035 -4.168 5.285 1 96.25 59 SER B O 1
ATOM 1604 N N . PHE B 1 60 ? 7.434 -2.539 5.891 1 98.25 60 PHE B N 1
ATOM 1605 C CA . PHE B 1 60 ? 6.641 -1.448 5.328 1 98.25 60 PHE B CA 1
ATOM 1606 C C . PHE B 1 60 ? 7.543 -0.394 4.699 1 98.25 60 PHE B C 1
ATOM 1608 O O . PHE B 1 60 ? 8.547 0.004 5.293 1 98.25 60 PHE B O 1
ATOM 1615 N N . GLU B 1 61 ? 7.211 0.067 3.5 1 98.81 61 GLU B N 1
ATOM 1616 C CA . GLU B 1 61 ? 7.809 1.231 2.854 1 98.81 61 GLU B CA 1
ATOM 1617 C C . GLU B 1 61 ? 6.773 1.998 2.035 1 98.81 61 GLU B C 1
ATOM 1619 O O . GLU B 1 61 ? 5.926 1.395 1.374 1 98.81 61 GLU B O 1
ATOM 1624 N N . CYS B 1 62 ? 6.828 3.289 2.084 1 98.94 62 CYS B N 1
ATOM 1625 C CA . CYS B 1 62 ? 6.059 4.164 1.206 1 98.94 62 CYS B CA 1
ATOM 1626 C C . CYS B 1 62 ? 6.973 5.141 0.476 1 98.94 62 CYS B C 1
ATOM 1628 O O . CYS B 1 62 ? 7.664 5.945 1.107 1 98.94 62 CYS B O 1
ATOM 1630 N N . HIS B 1 63 ? 7.051 5.062 -0.853 1 98.94 63 HIS B N 1
ATOM 1631 C CA . HIS B 1 63 ? 7.777 5.996 -1.704 1 98.94 63 HIS B CA 1
ATOM 1632 C C . HIS B 1 63 ? 6.863 7.105 -2.215 1 98.94 63 HIS B C 1
ATOM 1634 O O . HIS B 1 63 ? 5.836 6.828 -2.838 1 98.94 63 HIS B O 1
ATOM 1640 N N . ILE B 1 64 ? 7.184 8.297 -1.941 1 98.88 64 ILE B N 1
ATOM 1641 C CA . ILE B 1 64 ? 6.363 9.461 -2.271 1 98.88 64 ILE B CA 1
ATOM 1642 C C . ILE B 1 64 ? 7.059 10.289 -3.35 1 98.88 64 ILE B C 1
ATOM 1644 O O . ILE B 1 64 ? 8.172 10.781 -3.143 1 98.88 64 ILE B O 1
ATOM 1648 N N . ARG B 1 65 ? 6.387 10.375 -4.465 1 98.44 65 ARG B N 1
ATOM 1649 C CA . ARG B 1 65 ? 6.879 11.219 -5.543 1 98.44 65 ARG B CA 1
ATOM 1650 C C . ARG B 1 65 ? 6.59 12.688 -5.262 1 98.44 65 ARG B C 1
ATOM 1652 O O . ARG B 1 65 ? 5.523 13.195 -5.617 1 98.44 65 ARG B O 1
ATOM 1659 N N . CYS B 1 66 ? 7.527 13.359 -4.797 1 97.88 66 CYS B N 1
ATOM 1660 C CA . CYS B 1 66 ? 7.324 14.688 -4.227 1 97.88 66 CYS B CA 1
ATOM 1661 C C . CYS B 1 66 ? 6.844 15.672 -5.285 1 97.88 66 CYS B C 1
ATOM 1663 O O . CYS B 1 66 ? 6.023 16.547 -5 1 97.88 66 CYS B O 1
ATOM 1665 N N . ASN B 1 67 ? 7.277 15.484 -6.504 1 96.75 67 ASN B N 1
ATOM 1666 C CA . ASN B 1 67 ? 6.91 16.406 -7.574 1 96.75 67 ASN B CA 1
ATOM 1667 C C . ASN B 1 67 ? 5.438 16.281 -7.941 1 96.75 67 ASN B C 1
ATOM 1669 O O . ASN B 1 67 ? 4.875 17.172 -8.578 1 96.75 67 ASN B O 1
ATOM 1673 N N . GLU B 1 68 ? 4.848 15.203 -7.594 1 97.75 68 GLU B N 1
ATOM 1674 C CA . GLU B 1 68 ? 3.451 14.977 -7.957 1 97.75 68 GLU B CA 1
ATOM 1675 C C . GLU B 1 68 ? 2.508 15.539 -6.902 1 97.75 68 GLU B C 1
ATOM 1677 O O . GLU B 1 68 ? 1.333 15.789 -7.18 1 97.75 68 GLU B O 1
ATOM 1682 N N . MET B 1 69 ? 2.959 15.656 -5.656 1 97.88 69 MET B N 1
ATOM 1683 C CA . MET B 1 69 ? 2.156 16.141 -4.539 1 97.88 69 MET B CA 1
ATOM 1684 C C . MET B 1 69 ? 2.119 17.672 -4.52 1 97.88 69 MET B C 1
ATOM 1686 O O . MET B 1 69 ? 3.143 18.312 -4.289 1 97.88 69 MET B O 1
ATOM 1690 N N . LYS B 1 70 ? 0.909 18.234 -4.691 1 97.81 70 LYS B N 1
ATOM 1691 C CA . LYS B 1 70 ? 0.851 19.688 -4.801 1 97.81 70 LYS B CA 1
ATOM 1692 C C . LYS B 1 70 ? 0.22 20.312 -3.559 1 97.81 70 LYS B C 1
ATOM 1694 O O . LYS B 1 70 ? 0.521 21.453 -3.209 1 97.81 70 LYS B O 1
ATOM 1699 N N . SER B 1 71 ? -0.624 19.547 -2.9 1 98 71 SER B N 1
ATOM 1700 C CA . SER B 1 71 ? -1.247 20.031 -1.674 1 98 71 SER B CA 1
ATOM 1701 C C . SER B 1 71 ? -1.623 18.875 -0.751 1 98 71 SER B C 1
ATOM 1703 O O . SER B 1 71 ? -1.57 17.719 -1.152 1 98 71 SER B O 1
ATOM 1705 N N . ALA B 1 72 ? -1.872 19.172 0.478 1 98 72 ALA B N 1
ATOM 1706 C CA . ALA B 1 72 ? -2.42 18.25 1.462 1 98 72 ALA B CA 1
ATOM 1707 C C . ALA B 1 72 ? -3.699 18.797 2.086 1 98 72 ALA B C 1
ATOM 1709 O O . ALA B 1 72 ? -3.76 19.969 2.457 1 98 72 ALA B O 1
ATOM 1710 N N . GLN B 1 73 ? -4.656 17.953 2.115 1 97.44 73 GLN B N 1
ATOM 1711 C CA . GLN B 1 73 ? -5.93 18.297 2.742 1 97.44 73 GLN B CA 1
ATOM 1712 C C . GLN B 1 73 ? -6.105 17.562 4.066 1 97.44 73 GLN B C 1
ATOM 1714 O O . GLN B 1 73 ? -5.77 16.375 4.172 1 97.44 73 GLN B O 1
ATOM 1719 N N . PHE B 1 74 ? -6.625 18.219 5.031 1 95.88 74 PHE B N 1
ATOM 1720 C CA . PHE B 1 74 ? -6.93 17.656 6.34 1 95.88 74 PHE B CA 1
ATOM 1721 C C . PHE B 1 74 ? -8.43 17.391 6.48 1 95.88 74 PHE B C 1
ATOM 1723 O O . PHE B 1 74 ? -9.219 18.328 6.637 1 95.88 74 PHE B O 1
ATOM 1730 N N . VAL B 1 75 ? -8.75 16.109 6.488 1 95.38 75 VAL B N 1
ATOM 1731 C CA . VAL B 1 75 ? -10.156 15.711 6.453 1 95.38 75 VAL B CA 1
ATOM 1732 C C . VAL B 1 75 ? -10.531 15.039 7.77 1 95.38 75 VAL B C 1
ATOM 1734 O O . VAL B 1 75 ? -9.859 14.102 8.211 1 95.38 75 VAL B O 1
ATOM 1737 N N . HIS B 1 76 ? -11.5 15.523 8.414 1 93.31 76 HIS B N 1
ATOM 1738 C CA . HIS B 1 76 ? -12.109 14.914 9.594 1 93.31 76 HIS B CA 1
ATOM 1739 C C . HIS B 1 76 ? -13.453 14.273 9.258 1 93.31 76 HIS B C 1
ATOM 1741 O O . HIS B 1 76 ? -14.359 14.953 8.766 1 93.31 76 HIS B O 1
ATOM 1747 N N . LYS B 1 77 ? -13.531 12.969 9.398 1 91.38 77 LYS B N 1
ATOM 1748 C CA . LYS B 1 77 ? -14.797 12.281 9.172 1 91.38 77 LYS B CA 1
ATOM 1749 C C . LYS B 1 77 ? -15.414 11.812 10.484 1 91.38 77 LYS B C 1
ATOM 1751 O O . LYS B 1 77 ? -14.766 11.117 11.266 1 91.38 77 LYS B O 1
ATOM 1756 N N . SER B 1 78 ? -16.594 12.273 10.766 1 85.56 78 SER B N 1
ATOM 1757 C CA . SER B 1 78 ? -17.312 11.883 11.977 1 85.56 78 SER B CA 1
ATOM 1758 C C . SER B 1 78 ? -17.719 10.414 11.93 1 85.56 78 SER B C 1
ATOM 1760 O O . SER B 1 78 ? -18.094 9.906 10.867 1 85.56 78 SER B O 1
ATOM 1762 N N . GLY B 1 79 ? -17.297 9.656 12.914 1 76.5 79 GLY B N 1
ATOM 1763 C CA . GLY B 1 79 ? -17.75 8.273 13.008 1 76.5 79 GLY B CA 1
ATOM 1764 C C . GLY B 1 79 ? -19.234 8.141 13.266 1 76.5 79 GLY B C 1
ATOM 1765 O O . GLY B 1 79 ? -19.859 9.055 13.812 1 76.5 79 GLY B O 1
ATOM 1766 N N . GLY B 1 80 ? -20.109 7.965 12.258 1 66.19 80 GLY B N 1
ATOM 1767 C CA . GLY B 1 80 ? -21.516 7.746 12.602 1 66.19 80 GLY B CA 1
ATOM 1768 C C . GLY B 1 80 ? -21.719 7.383 14.055 1 66.19 80 GLY B C 1
ATOM 1769 O O . GLY B 1 80 ? -20.812 7.531 14.875 1 66.19 80 GLY B O 1
ATOM 1770 N N . ALA B 1 81 ? -22.938 7.129 14.633 1 62.47 81 ALA B N 1
ATOM 1771 C CA . ALA B 1 81 ? -23.359 6.91 16.016 1 62.47 81 ALA B CA 1
ATOM 1772 C C . ALA B 1 81 ? -22.406 5.969 16.734 1 62.47 81 ALA B C 1
ATOM 1774 O O . ALA B 1 81 ? -22.031 6.211 17.891 1 62.47 81 ALA B O 1
ATOM 1775 N N . ASP B 1 82 ? -21.781 4.934 16.094 1 69.12 82 ASP B N 1
ATOM 1776 C CA . ASP B 1 82 ? -21.031 3.904 16.812 1 69.12 82 ASP B CA 1
ATOM 1777 C C . ASP B 1 82 ? -19.609 3.779 16.25 1 69.12 82 ASP B C 1
ATOM 1779 O O . ASP B 1 82 ? -18.844 2.906 16.672 1 69.12 82 ASP B O 1
ATOM 1783 N N . ALA B 1 83 ? -19.328 4.93 15.414 1 75.69 83 ALA B N 1
ATOM 1784 C CA . ALA B 1 83 ? -18 4.754 14.828 1 75.69 83 ALA B CA 1
ATOM 1785 C C . ALA B 1 83 ? -17.047 5.852 15.297 1 75.69 83 ALA B C 1
ATOM 1787 O O . ALA B 1 83 ? -17.469 6.977 15.57 1 75.69 83 ALA B O 1
ATOM 1788 N N . LYS B 1 84 ? -15.766 5.492 15.508 1 84.25 84 LYS B N 1
ATOM 1789 C CA . LYS B 1 84 ? -14.703 6.434 15.883 1 84.25 84 LYS B CA 1
ATOM 1790 C C . LYS B 1 84 ? -14.438 7.426 14.758 1 84.25 84 LYS B C 1
ATOM 1792 O O . LYS B 1 84 ? -14.414 7.047 13.578 1 84.25 84 LYS B O 1
ATOM 1797 N N . PRO B 1 85 ? -14.344 8.695 15.172 1 90.69 85 PRO B N 1
ATOM 1798 C CA . PRO B 1 85 ? -13.984 9.68 14.141 1 90.69 85 PRO B CA 1
ATOM 1799 C C . PRO B 1 85 ? -12.672 9.328 13.43 1 90.69 85 PRO B C 1
ATOM 1801 O O . PRO B 1 85 ? -11.797 8.703 14.023 1 90.69 85 PRO B O 1
ATOM 1804 N N . MET B 1 86 ? -12.609 9.711 12.156 1 93.88 86 MET B N 1
ATOM 1805 C CA . MET B 1 86 ? -11.391 9.492 11.375 1 93.88 86 MET B CA 1
ATOM 1806 C C . MET B 1 86 ? -10.68 10.812 11.102 1 93.88 86 MET B C 1
ATOM 1808 O O . MET B 1 86 ? -11.32 11.82 10.797 1 93.88 86 MET B O 1
ATOM 1812 N N . TYR B 1 87 ? -9.406 10.852 11.258 1 95.81 87 TYR B N 1
ATOM 1813 C CA . TYR B 1 87 ? -8.523 11.969 10.945 1 95.81 87 TYR B CA 1
ATOM 1814 C C . TYR B 1 87 ? -7.598 11.625 9.781 1 95.81 87 TYR B C 1
ATOM 1816 O O . TYR B 1 87 ? -6.703 10.789 9.922 1 95.81 87 TYR B O 1
ATOM 1824 N N . ILE B 1 88 ? -7.852 12.32 8.641 1 97.44 88 ILE B N 1
ATOM 1825 C CA . ILE B 1 88 ? -7.211 11.922 7.391 1 97.44 88 ILE B CA 1
ATOM 1826 C C . ILE B 1 88 ? -6.402 13.086 6.832 1 97.44 88 ILE B C 1
ATOM 1828 O O . ILE B 1 88 ? -6.852 14.234 6.863 1 97.44 88 ILE B O 1
ATOM 1832 N N . ILE B 1 89 ? -5.188 12.789 6.426 1 97.94 89 ILE B N 1
ATOM 1833 C CA . ILE B 1 89 ? -4.434 13.68 5.551 1 97.94 89 ILE B CA 1
ATOM 1834 C C . ILE B 1 89 ? -4.426 13.117 4.129 1 97.94 89 ILE B C 1
ATOM 1836 O O . ILE B 1 89 ? -4 11.984 3.904 1 97.94 89 ILE B O 1
ATOM 1840 N N . ARG B 1 90 ? -4.949 13.898 3.15 1 98.56 90 ARG B N 1
ATOM 1841 C CA . ARG B 1 90 ? -4.926 13.508 1.745 1 98.56 90 ARG B CA 1
ATOM 1842 C C . ARG B 1 90 ? -3.918 14.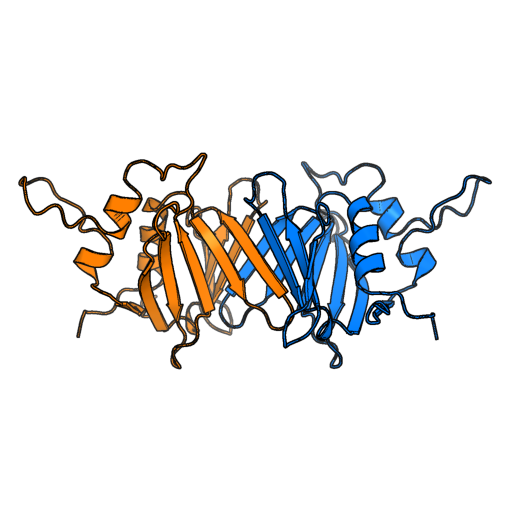336 0.961 1 98.56 90 ARG B C 1
ATOM 1844 O O . ARG B 1 90 ? -4.023 15.562 0.911 1 98.56 90 ARG B O 1
ATOM 1851 N N . PHE B 1 91 ? -2.93 13.695 0.333 1 98.75 91 PHE B N 1
ATOM 1852 C CA . PHE B 1 91 ? -2.004 14.359 -0.577 1 98.75 91 PHE B CA 1
ATOM 1853 C C . PHE B 1 91 ? -2.576 14.414 -1.988 1 98.75 91 PHE B C 1
ATOM 1855 O O . PHE B 1 91 ? -2.955 13.383 -2.549 1 98.75 91 PHE B O 1
ATOM 1862 N N . LEU B 1 92 ? -2.596 15.602 -2.537 1 98.69 92 LEU B N 1
ATOM 1863 C CA . LEU B 1 92 ? -3.352 15.805 -3.77 1 98.69 92 LEU B CA 1
ATOM 1864 C C . LEU B 1 92 ? -2.43 16.219 -4.91 1 98.69 92 LEU B C 1
ATOM 1866 O O . LEU B 1 92 ? -1.446 16.938 -4.688 1 98.69 92 LEU B O 1
ATOM 1870 N N . SER B 1 93 ? -2.828 15.828 -6.074 1 98.5 93 SER B N 1
ATOM 1871 C CA . SER B 1 93 ? -2.182 16.312 -7.293 1 98.5 93 SER B CA 1
ATOM 1872 C C . SER B 1 93 ? -2.615 17.734 -7.621 1 98.5 93 SER B C 1
ATOM 1874 O O . SER B 1 93 ? -3.49 18.297 -6.957 1 98.5 93 SER B O 1
ATOM 1876 N N . GLY B 1 94 ? -2.029 18.25 -8.648 1 97.12 94 GLY B N 1
ATOM 1877 C CA . GLY B 1 94 ? -2.416 19.578 -9.125 1 97.12 94 GLY B CA 1
ATOM 1878 C C . GLY B 1 94 ? -3.859 19.641 -9.586 1 97.12 94 GLY B C 1
ATOM 1879 O O . GLY B 1 94 ? -4.484 20.703 -9.539 1 97.12 94 GLY B O 1
ATOM 1880 N N . ASN B 1 95 ? -4.465 18.5 -10.023 1 97.44 95 ASN B N 1
ATOM 1881 C CA . ASN B 1 95 ? -5.84 18.438 -10.5 1 97.44 95 ASN B CA 1
ATOM 1882 C C . ASN B 1 95 ? -6.812 18.094 -9.375 1 97.44 95 ASN B C 1
ATOM 1884 O O . ASN B 1 95 ? -8.008 17.922 -9.609 1 97.44 95 ASN B O 1
ATOM 1888 N N . GLY B 1 96 ? -6.262 17.844 -8.164 1 97.69 96 GLY B N 1
ATOM 1889 C CA . GLY B 1 96 ? -7.113 17.578 -7.02 1 97.69 96 GLY B CA 1
ATOM 1890 C C . GLY B 1 96 ? -7.32 16.109 -6.75 1 97.69 96 GLY B C 1
ATOM 1891 O O . GLY B 1 96 ? -8.094 15.727 -5.867 1 97.69 96 GLY B O 1
ATOM 1892 N N . ASP B 1 97 ? -6.645 15.258 -7.496 1 98.25 97 ASP B N 1
ATOM 1893 C CA . ASP B 1 97 ? -6.754 13.828 -7.254 1 98.25 97 ASP B CA 1
ATOM 1894 C C . ASP B 1 97 ? -6.012 13.43 -5.98 1 98.25 97 ASP B C 1
ATOM 1896 O O . ASP B 1 97 ? -4.906 13.914 -5.723 1 98.25 97 ASP B O 1
ATOM 1900 N N . SER B 1 98 ? -6.617 12.539 -5.195 1 98.62 98 SER B N 1
ATOM 1901 C CA . SER B 1 98 ? -5.906 11.992 -4.047 1 98.62 98 SER B CA 1
ATOM 1902 C C . SER B 1 98 ? -4.844 10.984 -4.48 1 98.62 98 SER B C 1
ATOM 1904 O O . SER B 1 98 ? -5.16 9.977 -5.121 1 98.62 98 SER B O 1
ATOM 1906 N N . LEU B 1 99 ? -3.582 11.25 -4.137 1 98.88 99 LEU B N 1
ATOM 1907 C CA . LEU B 1 99 ? -2.469 10.414 -4.566 1 98.88 99 LEU B CA 1
ATOM 1908 C C . LEU B 1 99 ? -1.984 9.523 -3.428 1 98.88 99 LEU B C 1
ATOM 1910 O O . LEU B 1 99 ? -1.386 8.469 -3.664 1 98.88 99 LEU B O 1
ATOM 1914 N N . LEU B 1 100 ? -2.223 9.898 -2.238 1 98.94 100 LEU B N 1
ATOM 1915 C CA . LEU B 1 100 ? -1.845 9.211 -1.007 1 98.94 100 LEU B CA 1
ATOM 1916 C C . LEU B 1 100 ? -2.707 9.68 0.161 1 98.94 100 LEU B C 1
ATOM 1918 O O . LEU B 1 100 ? -2.928 10.875 0.333 1 98.94 100 LEU B O 1
ATOM 1922 N N . SER B 1 101 ? -3.275 8.75 0.918 1 98.88 101 SER B N 1
ATOM 1923 C CA . SER B 1 101 ? -3.98 9.086 2.152 1 98.88 101 SER B CA 1
ATOM 1924 C C . SER B 1 101 ? -3.264 8.508 3.369 1 98.88 101 SER B C 1
ATOM 1926 O O . SER B 1 101 ? -2.715 7.406 3.312 1 98.88 101 SER B O 1
ATOM 1928 N N . ALA B 1 102 ? -3.219 9.266 4.375 1 98.75 102 ALA B N 1
ATOM 1929 C CA . ALA B 1 102 ? -2.744 8.859 5.695 1 98.75 102 ALA B CA 1
ATOM 1930 C C . ALA B 1 102 ? -3.836 9.039 6.75 1 98.75 102 ALA B C 1
ATOM 1932 O O . ALA B 1 102 ? -4.258 10.164 7.027 1 98.75 102 ALA B O 1
ATOM 1933 N N . ILE B 1 103 ? -4.277 7.969 7.305 1 97.88 103 ILE B N 1
ATOM 1934 C CA . ILE B 1 103 ? -5.367 7.969 8.273 1 97.88 103 ILE B CA 1
ATOM 1935 C C . ILE B 1 103 ? -4.824 7.613 9.656 1 97.88 103 ILE B C 1
ATOM 1937 O O . ILE B 1 103 ? -4.168 6.578 9.828 1 97.88 103 ILE B O 1
ATOM 1941 N N . LEU B 1 104 ? -5.105 8.531 10.633 1 96.88 104 LEU B N 1
ATOM 1942 C CA . LEU B 1 104 ? -4.695 8.148 11.977 1 96.88 104 LEU B CA 1
ATOM 1943 C C . LEU B 1 104 ? -5.195 6.754 12.328 1 96.88 104 LEU B C 1
ATOM 1945 O O . LEU B 1 104 ? -6.348 6.414 12.047 1 96.88 104 LEU B O 1
ATOM 1949 N N . HIS B 1 105 ? -4.281 5.992 12.828 1 97 105 HIS B N 1
ATOM 1950 C CA . HIS B 1 105 ? -4.637 4.613 13.156 1 97 105 HIS B CA 1
ATOM 1951 C C . HIS B 1 105 ? -4.891 4.453 14.648 1 97 105 HIS B C 1
ATOM 1953 O O . HIS B 1 105 ? -4.043 4.809 15.469 1 97 105 HIS B O 1
ATOM 1959 N N . ALA B 1 106 ? -6.09 3.979 15.008 1 92.44 106 ALA B N 1
ATOM 1960 C CA . ALA B 1 106 ? -6.422 3.639 16.391 1 92.44 106 ALA B CA 1
ATOM 1961 C C . ALA B 1 106 ? -6.078 2.182 16.703 1 92.44 106 ALA B C 1
ATOM 1963 O O . ALA B 1 106 ? -6.496 1.275 15.977 1 92.44 106 ALA B O 1
ATOM 1964 N N . ASP B 1 107 ? -5.199 1.976 17.625 1 86.25 107 ASP B N 1
ATOM 1965 C CA . ASP B 1 107 ? -4.895 0.639 18.125 1 86.25 107 ASP B CA 1
ATOM 1966 C C . ASP B 1 107 ? -5.805 0.273 19.297 1 86.25 107 ASP B C 1
ATOM 1968 O O . ASP B 1 107 ? -5.84 0.977 20.297 1 86.25 107 ASP B O 1
ATOM 1972 N N . ASP B 1 108 ? -6.555 -0.807 19.125 1 84.81 108 ASP B N 1
ATOM 1973 C CA . ASP B 1 108 ? -7.52 -1.236 20.141 1 84.81 108 ASP B CA 1
ATOM 1974 C C . ASP B 1 108 ? -8.492 -0.11 20.484 1 84.81 108 ASP B C 1
ATOM 1976 O O . ASP B 1 108 ? -8.734 0.167 21.656 1 84.81 108 ASP B O 1
ATOM 1980 N N . GLY B 1 109 ? -8.789 0.676 19.531 1 83.75 109 GLY B N 1
ATOM 1981 C CA . GLY B 1 109 ? -9.852 1.66 19.656 1 83.75 109 GLY B CA 1
ATOM 1982 C C . GLY B 1 109 ? -9.352 3.023 20.094 1 83.75 109 GLY B C 1
ATOM 1983 O O . GLY B 1 109 ? -10.141 3.965 20.219 1 83.75 109 GLY B O 1
ATOM 1984 N N . ALA B 1 110 ? -8.078 3.123 20.297 1 90.5 110 ALA B N 1
ATOM 1985 C CA . ALA B 1 110 ? -7.578 4.402 20.781 1 90.5 110 ALA B CA 1
ATOM 1986 C C . ALA B 1 110 ? -6.434 4.914 19.906 1 90.5 110 ALA B C 1
ATOM 1988 O O . ALA B 1 110 ? -5.57 4.137 19.5 1 90.5 110 ALA B O 1
ATOM 1989 N N . TYR B 1 111 ? -6.562 6.152 19.672 1 92.75 111 TYR B N 1
ATOM 1990 C CA . TYR B 1 111 ? -5.422 6.816 19.047 1 92.75 111 TYR B CA 1
ATOM 1991 C C . TYR B 1 111 ? -4.281 6.984 20.047 1 92.75 111 TYR B C 1
ATOM 1993 O O . TYR B 1 111 ? -4.508 7.074 21.25 1 92.75 111 TYR B O 1
ATOM 2001 N N . GLU B 1 112 ? -3.074 7.059 19.531 1 92.38 112 GLU B N 1
ATOM 2002 C CA . GLU B 1 112 ? -1.934 7.359 20.391 1 92.38 112 GLU B CA 1
ATOM 2003 C C . GLU B 1 112 ? -2.094 8.719 21.062 1 92.38 112 GLU B C 1
ATOM 2005 O O . GLU B 1 112 ? -2.646 9.648 20.469 1 92.38 112 GLU B O 1
ATOM 2010 N N . GLU B 1 113 ? -1.573 8.734 22.281 1 89.88 113 GLU B N 1
ATOM 2011 C CA . GLU B 1 113 ? -1.636 9.992 23.016 1 89.88 113 GLU B CA 1
ATOM 2012 C C . GLU B 1 113 ? -1.015 11.133 22.219 1 89.88 113 GLU B C 1
ATOM 2014 O O . GLU B 1 113 ? 0.087 10.992 21.672 1 89.88 113 GLU B O 1
ATOM 2019 N N . GLY B 1 114 ? -1.725 12.188 21.984 1 91.56 114 GLY B N 1
ATOM 2020 C CA . GLY B 1 114 ? -1.212 13.375 21.328 1 91.56 114 GLY B CA 1
ATOM 2021 C C . GLY B 1 114 ? -1.435 13.359 19.828 1 91.56 114 GLY B C 1
ATOM 2022 O O . GLY B 1 114 ? -1.275 14.383 19.156 1 91.56 114 GLY B O 1
ATOM 2023 N N . ALA B 1 115 ? -1.848 12.258 19.281 1 93.25 115 ALA B N 1
ATOM 2024 C CA . ALA B 1 115 ? -1.979 12.141 17.844 1 93.25 115 ALA B CA 1
ATOM 2025 C C . ALA B 1 115 ? -3.072 13.062 17.312 1 93.25 115 ALA B C 1
ATOM 2027 O O . ALA B 1 115 ? -2.846 13.836 16.375 1 93.25 115 ALA B O 1
ATOM 2028 N N . VAL B 1 116 ? -4.184 12.953 17.969 1 92.19 116 VAL B N 1
ATOM 2029 C CA . VAL B 1 116 ? -5.324 13.766 17.547 1 92.19 116 VAL B CA 1
ATOM 2030 C C . VAL B 1 116 ? -5.027 15.242 17.797 1 92.19 116 VAL B C 1
ATOM 2032 O O . VAL B 1 116 ? -5.363 16.094 16.969 1 92.19 116 VAL B O 1
ATOM 2035 N N . ASP B 1 117 ? -4.395 15.508 18.891 1 90.19 117 ASP B N 1
ATOM 2036 C CA . ASP B 1 117 ? -4.016 16.875 19.203 1 90.19 117 ASP B CA 1
ATOM 2037 C C . ASP B 1 117 ? -3.088 17.453 18.125 1 90.19 117 ASP B C 1
ATOM 2039 O O . ASP B 1 117 ? -3.244 18.594 17.719 1 90.19 117 ASP B O 1
ATOM 2043 N N . PHE B 1 118 ? -2.119 16.656 17.781 1 92.06 118 PHE B N 1
ATOM 2044 C CA . PHE B 1 118 ? -1.194 17.125 16.75 1 92.06 118 PHE B CA 1
ATOM 2045 C C . PHE B 1 118 ? -1.909 17.312 15.422 1 92.06 118 PHE B C 1
ATOM 2047 O O . PHE B 1 118 ? -1.637 18.266 14.688 1 92.06 118 PHE B O 1
ATOM 2054 N N . TRP B 1 119 ? -2.789 16.375 15.18 1 93 119 TRP B N 1
ATOM 2055 C CA . TRP B 1 119 ? -3.549 16.516 13.938 1 93 119 TRP B CA 1
ATOM 2056 C C . TRP B 1 119 ? -4.402 17.781 13.961 1 93 119 TRP B C 1
ATOM 2058 O O . TRP B 1 119 ? -4.438 18.531 12.984 1 93 119 TRP B O 1
ATOM 2068 N N . GLN B 1 120 ? -5.273 17.984 15.078 1 81.69 120 GLN B N 1
ATOM 2069 C CA . GLN B 1 120 ? -6.281 19.047 15.172 1 81.69 120 GLN B CA 1
ATOM 2070 C C . GLN B 1 120 ? -5.688 20.328 15.75 1 81.69 120 GLN B C 1
ATOM 2072 O O . GLN B 1 120 ? -6.008 21.422 15.289 1 81.69 120 GLN B O 1
ATOM 2077 N N . GLU B 1 121 ? -4.906 20.016 17.484 1 60.12 121 GLU B N 1
ATOM 2078 C CA . GLU B 1 121 ? -5.094 20.797 18.703 1 60.12 121 GLU B CA 1
ATOM 2079 C C . GLU B 1 121 ? -4.715 22.25 18.484 1 60.12 121 GLU B C 1
ATOM 2081 O O . GLU B 1 121 ? -3.594 22.562 18.078 1 60.12 121 GLU B O 1
ATOM 2086 N N . TYR B 1 122 ? -5.539 23.172 18 1 45.97 122 TYR B N 1
ATOM 2087 C CA . TYR B 1 122 ? -5.18 24.469 18.578 1 45.97 122 TYR B CA 1
ATOM 2088 C C . TYR B 1 122 ? -5.645 24.562 20.031 1 45.97 122 TYR B C 1
ATOM 2090 O O . TYR B 1 122 ? -6.848 24.531 20.297 1 45.97 122 TYR B O 1
ATOM 2098 N N . ARG B 1 123 ? -5.547 23.844 21.219 1 45 123 ARG B N 1
ATOM 2099 C CA . ARG B 1 123 ? -5.965 24.266 22.562 1 45 123 ARG B CA 1
ATOM 2100 C C . ARG B 1 123 ? -5.715 25.75 22.766 1 45 123 ARG B C 1
ATOM 2102 O O . ARG B 1 123 ? -4.57 26.219 22.703 1 45 123 ARG B O 1
ATOM 2109 N N . LYS B 1 124 ? -6.762 26.672 22.656 1 37.25 124 LYS B N 1
ATOM 2110 C CA . LYS B 1 124 ? -6.719 28.062 23.094 1 37.25 124 LYS B CA 1
ATOM 2111 C C . LYS B 1 124 ? -6.031 28.203 24.453 1 37.25 124 LYS B C 1
ATOM 2113 O O . LYS B 1 124 ? -5.766 29.312 24.906 1 37.25 124 LYS B O 1
ATOM 2118 N N . GLY B 1 125 ? -6.367 27.375 25.484 1 36.47 125 GLY B N 1
ATOM 2119 C CA . GLY B 1 125 ? -6.105 28.031 26.766 1 36.47 125 GLY B CA 1
ATOM 2120 C C . GLY B 1 125 ? -4.637 28.328 26.984 1 36.47 125 GLY B C 1
ATOM 2121 O O . GLY B 1 125 ? -4.27 29.469 27.297 1 36.47 125 GLY B O 1
ATOM 2122 N N . ARG B 1 126 ? -3.783 27.453 27.953 1 37.91 126 ARG B N 1
ATOM 2123 C CA . ARG B 1 126 ? -2.598 27.953 28.625 1 37.91 126 ARG B CA 1
ATOM 2124 C C . ARG B 1 126 ? -1.479 28.25 27.641 1 37.91 126 ARG B C 1
ATOM 2126 O O . ARG B 1 126 ? -1.458 27.719 26.531 1 37.91 126 ARG B O 1
ATOM 2133 N N . ARG B 1 127 ? -0.398 29.25 27.984 1 36.34 127 ARG B N 1
ATOM 2134 C CA . ARG B 1 127 ? 0.856 29.859 27.547 1 36.34 127 ARG B CA 1
ATOM 2135 C C . ARG B 1 127 ? 1.778 28.828 26.906 1 36.34 127 ARG B C 1
ATOM 2137 O O . ARG B 1 127 ? 2.957 29.094 26.688 1 36.34 127 ARG B O 1
ATOM 2144 N N . MET B 1 128 ? 1.627 27.422 27.094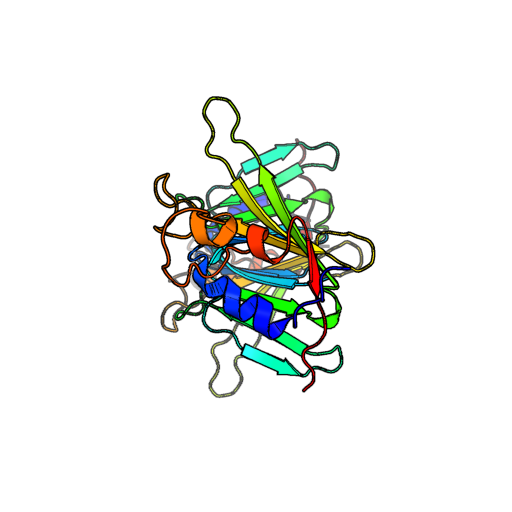 1 38 128 MET B N 1
ATOM 2145 C CA . MET B 1 128 ? 2.736 26.562 26.703 1 38 128 MET B CA 1
ATOM 2146 C C . MET B 1 128 ? 2.891 26.516 25.188 1 38 128 MET B C 1
ATOM 2148 O O . MET B 1 128 ? 1.916 26.703 24.469 1 38 128 MET B O 1
ATOM 2152 N N . PHE B 1 129 ? 4.117 26.5 24.547 1 38.25 129 PHE B N 1
ATOM 2153 C CA . PHE B 1 129 ? 4.535 26.422 23.141 1 38.25 129 PHE B CA 1
ATOM 2154 C C . PHE B 1 129 ? 3.664 25.438 22.375 1 38.25 129 PHE B C 1
ATOM 2156 O O . PHE B 1 129 ? 3.877 24.234 22.438 1 38.25 129 PHE B O 1
ATOM 2163 N N . VAL B 1 130 ? 2.344 25.469 22.516 1 43.78 130 VAL B N 1
ATOM 2164 C CA . VAL B 1 130 ? 1.432 24.547 21.844 1 43.78 130 VAL B CA 1
ATOM 2165 C C . VAL B 1 130 ? 1.823 24.391 20.375 1 43.78 130 VAL B C 1
ATOM 2167 O O . VAL B 1 130 ? 1.826 25.375 19.625 1 43.78 130 VAL B O 1
ATOM 2170 N N . CYS B 1 131 ? 2.871 23.703 20.016 1 51.97 131 CYS B N 1
ATOM 2171 C CA . CYS B 1 131 ? 3.041 23.297 18.625 1 51.97 131 CYS B CA 1
ATOM 2172 C C . CYS B 1 131 ? 1.693 23.172 17.922 1 51.97 131 CYS B C 1
ATOM 2174 O O . CYS B 1 131 ? 0.844 22.391 18.344 1 51.97 131 CYS B O 1
ATOM 2176 N N . SER B 1 132 ? 1.226 24.266 17.406 1 68.19 132 SER B N 1
ATOM 2177 C CA . SER B 1 132 ? -0.047 24.297 16.703 1 68.19 132 SER B CA 1
ATOM 2178 C C . SER B 1 132 ? -0.24 23.047 15.844 1 68.19 132 SER B C 1
ATOM 2180 O O . SER B 1 132 ? 0.701 22.578 15.203 1 68.19 132 SER B O 1
ATOM 2182 N N . GLY B 1 133 ? -1.223 22.297 16.188 1 82.56 133 GLY B N 1
ATOM 2183 C CA . GLY B 1 133 ? -1.598 21.141 15.383 1 82.56 133 GLY B CA 1
ATOM 2184 C C . GLY B 1 133 ? -1.675 21.469 13.898 1 82.56 133 GLY B C 1
ATOM 2185 O O . GLY B 1 133 ? -1.589 22.641 13.508 1 82.56 133 GLY B O 1
ATOM 2186 N N . LEU B 1 134 ? -1.69 20.578 13.141 1 88.38 134 LEU B N 1
ATOM 2187 C CA . LEU B 1 134 ? -1.66 20.734 11.695 1 88.38 134 LEU B CA 1
ATOM 2188 C C . LEU B 1 134 ? -2.826 21.578 11.211 1 88.38 134 LEU B C 1
ATOM 2190 O O . LEU B 1 134 ? -2.631 22.531 10.43 1 88.38 134 LEU B O 1
ATOM 2194 N N . ARG B 1 135 ? -3.986 21.359 11.688 1 87.5 135 ARG B N 1
ATOM 2195 C CA . ARG B 1 135 ? -5.145 22.094 11.211 1 87.5 135 ARG B CA 1
ATOM 2196 C C . ARG B 1 135 ? -5.105 23.547 11.695 1 87.5 135 ARG B C 1
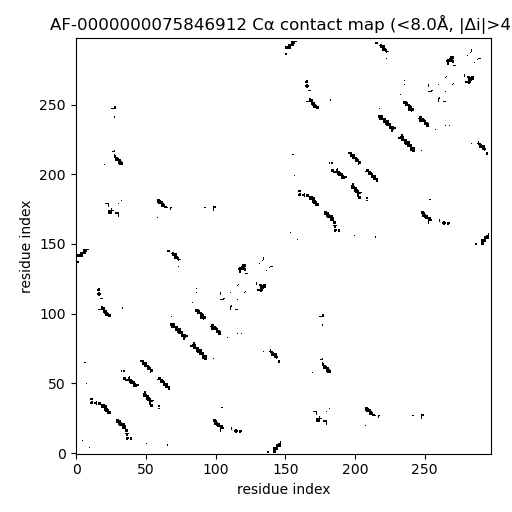ATOM 2198 O O . ARG B 1 135 ? -5.566 24.453 11 1 87.5 135 ARG B O 1
ATOM 2205 N N . ASP B 1 136 ? -4.609 23.703 12.883 1 85.94 136 ASP B N 1
ATOM 2206 C CA . ASP B 1 136 ? -4.469 25.062 13.406 1 85.94 136 ASP B CA 1
ATOM 2207 C C . ASP B 1 136 ? -3.461 25.859 12.594 1 85.94 136 ASP B C 1
ATOM 2209 O O . ASP B 1 136 ? -3.648 27.062 12.367 1 85.94 136 ASP B O 1
ATOM 2213 N N . ARG B 1 137 ? -2.496 25.156 12.172 1 85.88 137 ARG B N 1
ATOM 2214 C CA . ARG B 1 137 ? -1.406 25.828 11.461 1 85.88 137 ARG B CA 1
ATOM 2215 C C . ARG B 1 137 ? -1.781 26.078 10.008 1 85.88 137 ARG B C 1
ATOM 2217 O O . ARG B 1 137 ? -1.456 27.141 9.461 1 85.88 137 ARG B O 1
ATOM 2224 N N . PHE B 1 138 ? -2.48 25.078 9.406 1 90.56 138 PHE B N 1
ATOM 2225 C CA . PHE B 1 138 ? -2.596 25.125 7.957 1 90.56 138 PHE B CA 1
ATOM 2226 C C . PHE B 1 138 ? -4.047 25.328 7.535 1 90.56 138 PHE B C 1
ATOM 2228 O O . PHE B 1 138 ? -4.328 25.609 6.367 1 90.56 138 PHE B O 1
ATOM 2235 N N . GLY B 1 139 ? -4.949 25.203 8.484 1 90.06 139 GLY B N 1
ATOM 2236 C CA . GLY B 1 139 ? -6.352 25.188 8.109 1 90.06 139 GLY B CA 1
ATOM 2237 C C . GLY B 1 139 ? -6.781 23.891 7.469 1 90.06 139 GLY B C 1
ATOM 2238 O O . GLY B 1 139 ? -6.383 22.812 7.91 1 90.06 139 GLY B O 1
ATOM 2239 N N . GLU B 1 140 ? -7.617 23.938 6.445 1 93.06 140 GLU B N 1
ATOM 2240 C CA . GLU B 1 140 ? -8.211 22.766 5.836 1 93.06 140 GLU B CA 1
ATOM 2241 C C . GLU B 1 140 ? -7.25 22.125 4.836 1 93.06 140 GLU B C 1
ATOM 2243 O O . GLU B 1 140 ? -7.426 20.953 4.457 1 93.06 140 GLU B O 1
ATOM 2248 N N . SER B 1 141 ? -6.344 22.984 4.316 1 95.25 141 SER B N 1
ATOM 2249 C CA . SER B 1 141 ? -5.387 22.484 3.336 1 95.25 141 SER B CA 1
ATOM 2250 C C . SER B 1 141 ? -4.117 23.328 3.318 1 95.25 141 SER B C 1
ATOM 2252 O O . SER B 1 141 ? -4.102 24.453 3.846 1 95.25 141 SER B O 1
ATOM 2254 N N . VAL B 1 142 ? -3.082 22.812 2.787 1 95.38 142 VAL B N 1
ATOM 2255 C CA . VAL B 1 142 ? -1.817 23.531 2.654 1 95.38 142 VAL B CA 1
ATOM 2256 C C . VAL B 1 142 ? -1.166 23.188 1.317 1 95.38 142 VAL B C 1
ATOM 2258 O O . VAL B 1 142 ? -1.209 22.031 0.877 1 95.38 142 VAL B O 1
ATOM 2261 N N . GLN B 1 143 ? -0.629 24.156 0.635 1 97.25 143 GLN B N 1
ATOM 2262 C CA . GLN B 1 143 ? 0.148 23.922 -0.578 1 97.25 143 GLN B CA 1
ATOM 2263 C C . GLN B 1 143 ? 1.526 23.359 -0.248 1 97.25 143 GLN B C 1
ATOM 2265 O O . GLN B 1 143 ? 2.154 23.766 0.729 1 97.25 143 GLN B O 1
ATOM 2270 N N . LEU B 1 144 ? 1.955 22.406 -1.021 1 96.75 144 LEU B N 1
ATOM 2271 C CA . LEU B 1 144 ? 3.264 21.797 -0.84 1 96.75 144 LEU B CA 1
ATOM 2272 C C . LEU B 1 144 ? 4.242 22.266 -1.905 1 96.75 144 LEU B C 1
ATOM 2274 O O . LEU B 1 144 ? 3.92 22.281 -3.096 1 96.75 144 LEU B O 1
ATOM 2278 N N . SER B 1 145 ? 5.367 22.703 -1.426 1 94.06 145 SER B N 1
ATOM 2279 C CA . SER B 1 145 ? 6.406 23.156 -2.34 1 94.06 145 SER B CA 1
ATOM 2280 C C . SER B 1 145 ? 7.641 22.266 -2.266 1 94.06 145 SER B C 1
ATOM 2282 O O . SER B 1 145 ? 7.824 21.531 -1.295 1 94.06 145 SER B O 1
ATOM 2284 N N . MET B 1 146 ? 8.453 22.234 -3.383 1 88.25 146 MET B N 1
ATOM 2285 C CA . MET B 1 146 ? 9.719 21.516 -3.363 1 88.25 146 MET B CA 1
ATOM 2286 C C . MET B 1 146 ? 10.742 22.234 -2.494 1 88.25 146 MET B C 1
ATOM 2288 O O . MET B 1 146 ? 10.836 23.469 -2.527 1 88.25 146 MET B O 1
ATOM 2292 N N . ASP B 1 147 ? 11.242 21.453 -1.522 1 72.75 147 ASP B N 1
ATOM 2293 C CA . ASP B 1 147 ? 12.242 22.047 -0.64 1 72.75 147 ASP B CA 1
ATOM 2294 C C . ASP B 1 147 ? 13.43 22.594 -1.438 1 72.75 147 ASP B C 1
ATOM 2296 O O . ASP B 1 147 ? 13.789 22.031 -2.475 1 72.75 147 ASP B O 1
ATOM 2300 N N . ASN B 1 148 ? 13.719 23.875 -1.404 1 58.06 148 ASN B N 1
ATOM 2301 C CA . ASN B 1 148 ? 14.906 24.453 -2.039 1 58.06 148 ASN B CA 1
ATOM 2302 C C . ASN B 1 148 ? 16.172 23.688 -1.672 1 58.06 148 ASN B C 1
ATOM 2304 O O . ASN B 1 148 ? 16.469 23.5 -0.491 1 58.06 148 ASN B O 1
ATOM 2308 N N . VAL B 1 149 ? 16.438 22.578 -2.451 1 44.56 149 VAL B N 1
ATOM 2309 C CA . VAL B 1 149 ? 17.797 22.109 -2.203 1 44.56 149 VAL B CA 1
ATOM 2310 C C . VAL B 1 149 ? 18.797 23.188 -2.641 1 44.56 149 VAL B C 1
ATOM 2312 O O . VAL B 1 149 ? 18.562 23.906 -3.609 1 44.56 149 VAL B O 1
#

Solvent-accessible surface area (backbone atoms only — not comparable to full-atom values): 15750 Å² total; per-residue (Å²): 124,82,76,56,44,3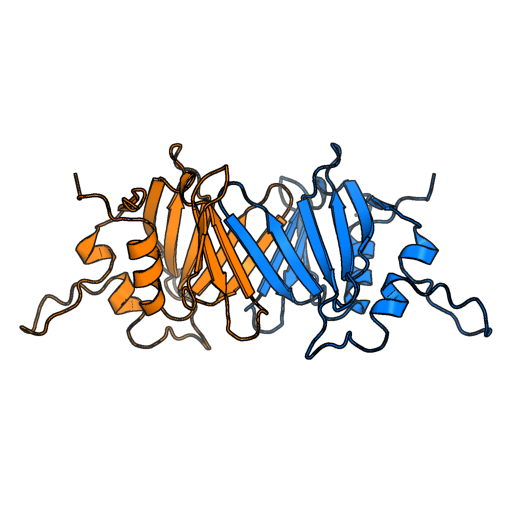7,43,64,62,51,48,55,58,44,33,64,46,42,49,21,31,39,37,31,60,26,93,27,24,34,39,34,35,60,45,48,39,40,70,69,43,76,42,84,49,99,81,36,47,36,38,30,25,32,50,96,83,64,49,33,39,39,40,34,37,50,74,47,42,35,27,40,34,56,46,78,45,78,29,61,101,91,41,75,64,42,49,32,40,34,30,16,29,86,89,64,47,78,29,35,38,40,28,60,39,54,61,94,82,37,63,56,90,58,19,62,40,42,51,48,36,60,76,80,74,79,93,62,88,65,72,57,2,49,32,55,70,46,45,60,44,41,42,37,36,81,57,85,124,122,82,76,56,43,37,43,62,62,49,49,54,58,45,33,66,45,43,49,21,31,39,37,31,61,26,93,27,24,35,40,35,34,61,46,50,39,39,70,68,43,75,44,84,48,99,82,37,47,34,38,30,24,33,49,94,84,63,50,33,38,38,39,33,38,50,73,46,41,35,28,38,34,56,45,76,45,76,29,62,100,90,41,75,64,42,50,32,41,33,30,16,29,87,88,63,48,77,30,37,36,40,28,61,40,55,62,97,83,35,63,54,89,57,18,62,40,42,50,49,33,60,76,80,75,79,92,62,87,65,73,57,2,50,32,56,68,44,46,61,44,42,42,37,37,82,58,84,122

Nearest PDB structures (foldseek):
  3fm2-assembly1_A  TM=8.869E-01  e=2.749E-11  Trichormus variabilis ATCC 29413
  3fm2-assembly1_B  TM=9.000E-01  e=8.466E-11  Trichormus variabilis ATCC 29413
  3u5w-assembly1_A-2  TM=2.800E-01  e=7.363E-02  Brucella abortus 2308
  8v9k-assembly1_R  TM=4.197E-01  e=3.992E+00  Mycolicibacterium smegmatis MC2 155
  8uua-assembly1_R  TM=4.062E-01  e=8.773E+00  Listeria innocua

Radius of gyration: 21.31 Å; Cα contacts (8 Å, |Δi|>4): 691; chains: 2; bounding box: 50×73×53 Å

InterPro domains:
  IPR010413 Intracellular heme transport protein HutX-like [PF06228] (6-100)
  IPR053733 Heme Transport and Utilization Superfamily [G3DSA:3.40.1570.10] (6-128)
  IPR053733 Heme Transport and Utilization Superfamily [SSF144064] (7-109)

pLDDT: mean 88.63, std 16.71, range [35.47, 98.94]

Foldseek 3Di:
DQDFDAPVVVLVLQQQLPKWWKWADDPVDIDIDIDGSPPWDWDQDPQGIWIWRADPVRPDIDTDSQVQFWKKFWDWAPAPPPGHIKTKIFGAGPVGDGGMIIIQDADVNHGPPCNVCLQQDPPPDDPDPSNHRPCRNDNGMHTYDHDPD/DQDFDAPVVVLVLQQQLPKWWKWADDPVDIDIDIDGSPPWDWDQDPQGIWIWRADPVRPDIDTDRQVQFWKKFWDWADQPPPGHIKTKIFGAGPVGDGGMIIIQDADVNHGPPCNVCQQQNPPPDDPPPSNHHPCRNDNGMHTYDHDPD

Sequence (298 aa):
MAEGVGMQHFIRDLEFLGPVRFVVVGEGAILETVGSFENLRVKQTAKGPLATVSNEDNSFECHIRCNEMKSAQFVHKSGGADAKPMYIIRFLSGNGDSLLSAILHADDGAYEEGAVDFWQEYRKGRRMFVCSGLRDRFGESVQLSMDNVMAEGVGMQHFIRDLEFLGPVRFVVVGEGAILETVGSFENLRVKQTAKGPLATVSNEDNSFECHIRCNEMKSAQFVHKSGGADAKPMYIIRFLSGNGDSLLSAILHADDGAYEEGAVDFWQEYRKGRRMFVCSGLRDRFGESVQLSMDNV

Organism: Prymnesium parvum (NCBI:txid97485)